Protein 6OHZ (pdb70)

Structure (mmCIF, N/CA/C/O backbone):
data_6OHZ
#
_entry.id   6OHZ
#
_cell.length_a   108.200
_cell.length_b   159.400
_cell.length_c   37.950
_cell.angle_alpha   90.000
_cell.angle_beta   90.000
_cell.angle_gamma   90.000
#
_symmetry.space_group_name_H-M   'C 2 2 2'
#
loop_
_entity.id
_entity.type
_entity.pdbx_description
1 polymer 'Uncharacterized protein'
2 non-polymer 1,2-ETHANEDIOL
3 water water
#
loop_
_atom_site.group_PDB
_atom_site.id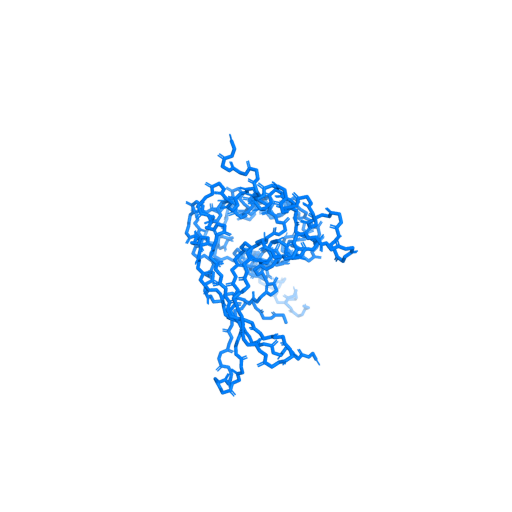
_atom_site.type_symbol
_atom_site.label_atom_id
_atom_site.label_alt_id
_atom_site.label_comp_id
_atom_site.label_asym_id
_atom_site.label_entity_id
_atom_site.label_seq_id
_atom_site.pdbx_PDB_ins_code
_atom_site.Cartn_x
_atom_site.Cartn_y
_atom_site.Cartn_z
_atom_site.occupancy
_atom_site.B_iso_or_equiv
_atom_site.auth_seq_id
_atom_site.auth_comp_id
_atom_site.auth_asym_id
_atom_site.auth_atom_id
_atom_site.pdbx_PDB_model_num
ATOM 1 N N . THR A 1 10 ? 42.960 -1.811 44.389 1.00 130.92 2 THR A N 1
ATOM 2 C CA . THR A 1 10 ? 44.228 -2.210 44.991 1.00 140.88 2 THR A CA 1
ATOM 3 C C . THR A 1 10 ? 44.297 -3.728 45.142 1.00 145.11 2 THR A C 1
ATOM 4 O O . THR A 1 10 ? 44.948 -4.410 44.348 1.00 148.88 2 THR A O 1
ATOM 6 N N . GLU A 1 11 ? 43.620 -4.253 46.168 1.00 143.48 3 GLU A N 1
ATOM 7 C CA . GLU A 1 11 ? 43.518 -5.699 46.332 1.00 141.47 3 GLU A CA 1
ATOM 8 C C . GLU A 1 11 ? 42.814 -6.355 45.153 1.00 139.10 3 GLU A C 1
ATOM 9 O O . GLU A 1 11 ? 42.894 -7.579 44.997 1.00 134.31 3 GLU A O 1
ATOM 11 N N . ILE A 1 12 ? 42.121 -5.564 44.329 1.00 136.68 4 ILE A N 1
ATOM 12 C CA . ILE A 1 12 ? 41.531 -6.087 43.102 1.00 129.96 4 ILE A CA 1
ATOM 13 C C . ILE A 1 12 ? 42.621 -6.548 42.143 1.00 134.55 4 ILE A C 1
ATOM 14 O O . ILE A 1 12 ? 42.490 -7.589 41.487 1.00 135.38 4 ILE A O 1
ATOM 16 N N . ASP A 1 13 ? 43.718 -5.788 42.058 1.00 134.99 5 ASP A N 1
ATOM 17 C CA . ASP A 1 13 ? 44.779 -6.113 41.109 1.00 135.22 5 ASP A CA 1
ATOM 18 C C . ASP A 1 13 ? 45.376 -7.488 41.388 1.00 139.57 5 ASP A C 1
ATOM 19 O O . ASP A 1 13 ? 45.716 -8.226 40.456 1.00 140.43 5 ASP A O 1
ATOM 21 N N . ASP A 1 14 ? 45.510 -7.852 42.665 1.00 144.73 6 ASP A N 1
ATOM 22 C CA . ASP A 1 14 ? 46.023 -9.175 43.001 1.00 151.18 6 ASP A CA 1
ATOM 23 C C . ASP A 1 14 ? 44.994 -10.253 42.689 1.00 149.83 6 ASP A C 1
ATOM 24 O O . ASP A 1 14 ? 45.320 -11.285 42.090 1.00 152.38 6 ASP A O 1
ATOM 26 N N . LEU A 1 15 ? 43.739 -10.029 43.090 1.00 145.28 7 LEU A N 1
ATOM 27 C CA . LEU A 1 15 ? 42.684 -10.987 42.783 1.00 138.53 7 LEU A CA 1
ATOM 28 C C . LEU A 1 15 ? 42.469 -11.116 41.281 1.00 140.37 7 LEU A C 1
ATOM 29 O O . LEU A 1 15 ? 42.150 -12.207 40.793 1.00 142.99 7 LEU A O 1
ATOM 31 N N . LEU A 1 16 ? 42.642 -10.022 40.535 1.00 138.21 8 LEU A N 1
ATOM 32 C CA . LEU A 1 16 ? 42.494 -10.082 39.085 1.00 134.73 8 LEU A CA 1
ATOM 33 C C . LEU A 1 16 ? 43.653 -10.841 38.450 1.00 144.26 8 LEU A C 1
ATOM 34 O O . LEU A 1 16 ? 43.446 -11.705 37.590 1.00 148.18 8 LEU A O 1
ATOM 36 N N . ARG A 1 17 ? 44.884 -10.535 38.868 1.00 146.81 9 ARG A N 1
ATOM 37 C CA . ARG A 1 17 ? 46.035 -11.281 38.377 1.00 150.94 9 ARG A CA 1
ATOM 38 C C . ARG A 1 17 ? 45.995 -12.742 38.808 1.00 151.07 9 ARG A C 1
ATOM 39 O O . ARG A 1 17 ? 46.675 -13.577 38.201 1.00 154.91 9 ARG A O 1
ATOM 41 N N . LYS A 1 18 ? 45.206 -13.070 39.836 1.00 147.85 10 LYS A N 1
ATOM 42 C CA . LYS A 1 18 ? 45.098 -14.458 40.274 1.00 147.41 10 LYS A CA 1
ATOM 43 C C . LYS A 1 18 ? 44.277 -15.287 39.293 1.00 143.64 10 LYS A C 1
ATOM 44 O O . LYS A 1 18 ? 44.636 -16.430 38.990 1.00 145.39 10 LYS A O 1
ATOM 46 N N . ASN A 1 19 ? 43.173 -14.737 38.789 1.00 133.38 11 ASN A N 1
ATOM 47 C CA A ASN A 1 19 ? 42.311 -15.444 37.840 0.57 125.73 11 ASN A CA 1
ATOM 48 C CA B ASN A 1 19 ? 42.299 -15.437 37.847 0.43 125.50 11 ASN A CA 1
ATOM 49 C C . ASN A 1 19 ? 42.167 -14.616 36.570 1.00 122.43 11 ASN A C 1
ATOM 50 O O . ASN A 1 19 ? 41.321 -13.707 36.505 1.00 115.05 11 ASN A O 1
ATOM 59 N N . PRO A 1 20 ? 42.967 -14.896 35.536 1.00 126.62 12 PRO A N 1
ATOM 60 C CA . PRO A 1 20 ? 42.875 -14.098 34.300 1.00 127.18 12 PRO A CA 1
ATOM 61 C C . PRO A 1 20 ? 41.568 -14.280 33.551 1.00 123.47 12 PRO A C 1
ATOM 62 O O . PRO A 1 20 ? 41.205 -13.403 32.756 1.00 115.53 12 PRO A O 1
ATOM 66 N N . GLU A 1 21 ? 40.852 -15.385 33.776 1.00 126.64 13 GLU A N 1
ATOM 67 C CA . GLU A 1 21 ? 39.554 -15.585 33.143 1.00 122.69 13 GLU A CA 1
ATOM 68 C C . GLU A 1 21 ? 38.589 -14.448 33.447 1.00 115.33 13 GLU A C 1
ATOM 69 O O . GLU A 1 21 ? 37.677 -14.192 32.655 1.00 118.54 13 GLU A O 1
ATOM 71 N N . LEU A 1 22 ? 38.773 -13.754 34.570 1.00 106.18 14 LEU A N 1
ATOM 72 C CA . LEU A 1 22 ? 37.905 -12.641 34.927 1.00 99.91 14 LEU A CA 1
ATOM 73 C C . LEU A 1 22 ? 38.309 -11.333 34.258 1.00 103.88 14 LEU A C 1
ATOM 74 O O . LEU A 1 22 ? 37.544 -10.365 34.329 1.00 102.86 14 LEU A O 1
ATOM 79 N N . GLN A 1 23 ? 39.481 -11.284 33.614 1.00 101.25 15 GLN A N 1
ATOM 80 C CA . GLN A 1 23 ? 39.997 -10.027 33.084 1.00 100.92 15 GLN A CA 1
ATOM 81 C C . GLN A 1 23 ? 39.045 -9.431 32.056 1.00 100.80 15 GLN A C 1
ATOM 82 O O . GLN A 1 23 ? 38.755 -8.231 32.088 1.00 103.06 15 GLN A O 1
ATOM 84 N N . LYS A 1 24 ? 38.533 -10.261 31.145 1.00 99.84 16 LYS A N 1
ATOM 85 C CA . LYS A 1 24 ? 37.616 -9.774 30.116 1.00 104.26 16 LYS A CA 1
ATOM 86 C C . LYS A 1 24 ? 36.380 -9.133 30.738 1.00 109.90 16 LYS A C 1
ATOM 87 O O . LYS A 1 24 ? 36.072 -7.961 30.478 1.00 111.67 16 LYS A O 1
ATOM 89 N N . GLU A 1 25 ? 35.663 -9.889 31.577 1.00 102.95 17 GLU A N 1
ATOM 90 C CA . GLU A 1 25 ? 34.475 -9.351 32.231 1.00 93.09 17 GLU A CA 1
ATOM 91 C C . GLU A 1 25 ? 34.796 -8.075 33.000 1.00 98.60 17 GLU A C 1
ATOM 92 O O . GLU A 1 25 ? 34.049 -7.090 32.921 1.00 102.92 17 GLU A O 1
ATOM 94 N N . TRP A 1 26 ? 35.917 -8.057 33.728 1.00 94.84 18 TRP A N 1
ATOM 95 C CA . TRP A 1 26 ? 36.229 -6.884 34.542 1.00 94.40 18 TRP A CA 1
ATOM 96 C C . TRP A 1 26 ? 36.461 -5.651 33.678 1.00 98.75 18 TRP A C 1
ATOM 97 O O . TRP A 1 26 ? 36.067 -4.541 34.055 1.00 95.96 18 TRP A O 1
ATOM 108 N N . LYS A 1 27 ? 37.103 -5.820 32.520 1.00 103.71 19 LYS A N 1
ATOM 109 C CA . LYS A 1 27 ? 37.306 -4.688 31.620 1.00 105.82 19 LYS A CA 1
ATOM 110 C C . LYS A 1 27 ? 35.973 -4.097 31.181 1.00 104.12 19 LYS A C 1
ATOM 111 O O . LYS A 1 27 ? 35.793 -2.875 31.184 1.00 97.88 19 LYS A O 1
ATOM 113 N N . ARG A 1 28 ? 35.017 -4.955 30.808 1.00 100.22 20 ARG A N 1
ATOM 114 C CA . ARG A 1 28 ? 33.685 -4.464 30.469 1.00 93.92 20 ARG A CA 1
ATOM 115 C C . ARG A 1 28 ? 33.032 -3.778 31.663 1.00 95.16 20 ARG A C 1
ATOM 116 O O . ARG A 1 28 ? 32.347 -2.757 31.509 1.00 85.70 20 ARG A O 1
ATOM 118 N N . THR A 1 29 ? 33.244 -4.317 32.867 1.00 94.40 21 THR A N 1
ATOM 119 C CA . THR A 1 29 ? 32.596 -3.770 34.054 1.00 87.86 21 THR A CA 1
ATOM 120 C C . THR A 1 29 ? 33.135 -2.387 34.396 1.00 91.44 21 THR A C 1
ATOM 121 O O . THR A 1 29 ? 32.360 -1.477 34.715 1.00 93.18 21 THR A O 1
ATOM 125 N N . VAL A 1 30 ? 34.455 -2.209 34.330 1.00 93.85 22 VAL A N 1
ATOM 126 C CA . VAL A 1 30 ? 35.041 -0.896 34.583 1.00 95.94 22 VAL A CA 1
ATOM 127 C C . VAL A 1 30 ? 34.466 0.136 33.624 1.00 97.92 22 VAL A C 1
ATOM 128 O O . VAL A 1 30 ? 34.062 1.233 34.028 1.00 96.99 22 VAL A O 1
ATOM 132 N N . TRP A 1 31 ? 34.412 -0.206 32.337 1.00 99.42 23 TRP A N 1
ATOM 133 C CA . TRP A 1 31 ? 33.909 0.740 31.350 1.00 101.40 23 TRP A CA 1
ATOM 134 C C . TRP A 1 31 ? 32.459 1.110 31.626 1.00 95.64 23 TRP A C 1
ATOM 135 O O . TRP A 1 31 ? 32.074 2.279 31.496 1.00 91.82 23 TRP A O 1
ATOM 146 N N . THR A 1 32 ? 31.643 0.137 32.031 1.00 86.08 24 THR A N 1
ATOM 147 C CA . THR A 1 32 ? 30.263 0.455 32.371 1.00 92.14 24 THR A CA 1
ATOM 148 C C . THR A 1 32 ? 30.199 1.383 33.577 1.00 94.12 24 THR A C 1
ATOM 149 O O . THR A 1 32 ? 29.354 2.282 33.631 1.00 97.99 24 THR A O 1
ATOM 153 N N . ALA A 1 33 ? 31.103 1.197 34.543 1.00 92.49 25 ALA A N 1
ATOM 154 C CA . ALA A 1 33 ? 31.111 2.057 35.722 1.00 94.60 25 ALA A CA 1
ATOM 155 C C . ALA A 1 33 ? 31.676 3.434 35.401 1.00 98.21 25 ALA A C 1
ATOM 156 O O . ALA A 1 33 ? 31.232 4.442 35.966 1.00 99.92 25 ALA A O 1
ATOM 158 N N . ALA A 1 34 ? 32.672 3.497 34.516 1.00 93.68 26 ALA A N 1
ATOM 159 C CA . ALA A 1 34 ? 33.193 4.787 34.086 1.00 88.24 26 ALA A CA 1
ATOM 160 C C . ALA A 1 34 ? 32.174 5.541 33.243 1.00 87.80 26 ALA A C 1
ATOM 161 O O . ALA A 1 34 ? 32.158 6.777 33.241 1.00 91.48 26 ALA A O 1
ATOM 163 N N . ILE A 1 35 ? 31.327 4.812 32.518 1.00 85.28 27 ILE A N 1
ATOM 164 C CA . ILE A 1 35 ? 30.227 5.435 31.794 1.00 88.33 27 ILE A CA 1
ATOM 165 C C . ILE A 1 35 ? 29.157 5.907 32.768 1.00 84.61 27 ILE A C 1
ATOM 166 O O . ILE A 1 35 ? 28.774 7.084 32.776 1.00 75.91 27 ILE A O 1
ATOM 171 N N . SER A 1 36 ? 28.665 4.991 33.607 1.00 79.94 28 SER A N 1
ATOM 172 C CA . SER A 1 36 ? 27.589 5.300 34.545 1.00 82.29 28 SER A CA 1
ATOM 173 C C . SER A 1 36 ? 27.933 6.477 35.455 1.00 85.25 28 SER A C 1
ATOM 174 O O . SER A 1 36 ? 27.052 7.279 35.794 1.00 81.69 28 SER A O 1
ATOM 177 N N . SER A 1 37 ? 29.197 6.598 35.870 1.00 87.10 29 SER A N 1
ATOM 178 C CA . SER A 1 37 ? 29.593 7.700 36.741 1.00 77.77 29 SER A CA 1
ATOM 179 C C . SER A 1 37 ? 29.703 9.027 36.003 1.00 81.32 29 SER A C 1
ATOM 180 O O . SER A 1 37 ? 29.721 10.077 36.654 1.00 80.57 29 SER A O 1
ATOM 183 N N . GLY A 1 38 ? 29.768 9.010 34.672 1.00 78.85 30 GLY A N 1
ATOM 184 C CA . GLY A 1 38 ? 29.922 10.215 33.896 1.00 73.05 30 GLY A CA 1
ATOM 185 C C . GLY A 1 38 ? 31.354 10.596 33.614 1.00 72.30 30 GLY A C 1
ATOM 186 O O . GLY A 1 38 ? 31.592 11.416 32.723 1.00 72.10 30 GLY A O 1
ATOM 187 N N . VAL A 1 39 ? 32.314 9.969 34.297 1.00 75.75 31 VAL A N 1
ATOM 188 C CA . VAL A 1 39 ? 33.690 10.453 34.316 1.00 77.11 31 VAL A CA 1
ATOM 189 C C . VAL A 1 39 ? 34.345 10.397 32.938 1.00 75.96 31 VAL A C 1
ATOM 190 O O . VAL A 1 39 ? 35.205 11.232 32.627 1.00 79.40 31 VAL A O 1
ATOM 194 N N . ILE A 1 40 ? 33.959 9.447 32.081 1.00 82.63 32 ILE A N 1
ATOM 195 C CA . ILE A 1 40 ? 34.601 9.367 30.767 1.00 85.86 32 ILE A CA 1
ATOM 196 C C . ILE A 1 40 ? 34.408 10.644 29.955 1.00 85.10 32 ILE A C 1
ATOM 197 O O . ILE A 1 40 ? 35.110 10.853 28.960 1.00 96.03 32 ILE A O 1
ATOM 202 N N . ALA A 1 41 ? 33.475 11.512 30.352 1.00 80.29 33 ALA A N 1
ATOM 203 C CA . ALA A 1 41 ? 33.288 12.775 29.648 1.00 78.37 33 ALA A CA 1
ATOM 204 C C . ALA A 1 41 ? 34.461 13.732 29.829 1.00 85.46 33 ALA A C 1
ATOM 205 O O . ALA A 1 41 ? 34.505 14.767 29.151 1.00 91.41 33 ALA A O 1
ATOM 207 N N . TYR A 1 42 ? 35.402 13.419 30.723 1.00 90.85 34 TYR A N 1
ATOM 208 C CA . TYR A 1 42 ? 36.575 14.258 30.927 1.00 90.16 34 TYR A CA 1
ATOM 209 C C . TYR A 1 42 ? 37.595 14.117 29.809 1.00 95.05 34 TYR A C 1
ATOM 210 O O . TYR A 1 42 ? 38.471 14.977 29.682 1.00 101.20 34 TYR A O 1
ATOM 219 N N . ARG A 1 43 ? 37.504 13.057 29.009 1.00 91.74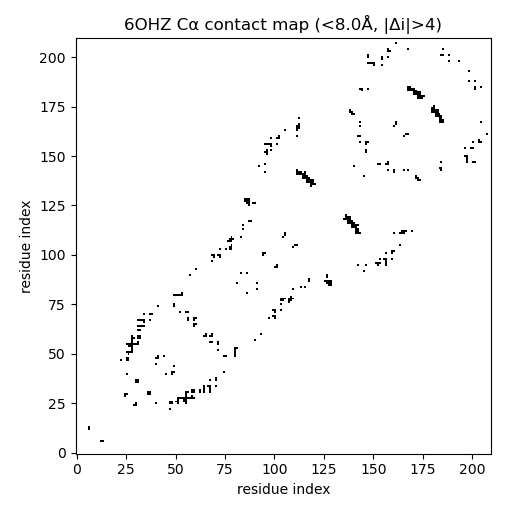 35 ARG A N 1
ATOM 220 C CA . ARG A 1 43 ? 38.364 12.855 27.843 1.00 99.50 35 ARG A CA 1
ATOM 221 C C . ARG A 1 43 ? 37.475 12.505 26.654 1.00 101.67 35 ARG A C 1
ATOM 222 O O . ARG A 1 43 ? 37.034 11.349 26.526 1.00 92.36 35 ARG A O 1
ATOM 230 N N . PRO A 1 44 ? 37.205 13.461 25.768 1.00 104.66 36 PRO A N 1
ATOM 231 C CA . PRO A 1 44 ? 36.209 13.260 24.692 1.00 104.43 36 PRO A CA 1
ATOM 232 C C . PRO A 1 44 ? 36.478 12.042 23.819 1.00 103.91 36 PRO A C 1
ATOM 233 O O . PRO A 1 44 ? 35.516 11.420 23.343 1.00 101.00 36 PRO A O 1
ATOM 237 N N . PRO A 1 45 ? 37.743 11.680 23.535 1.00 108.46 37 PRO A N 1
ATOM 238 C CA . PRO A 1 45 ? 37.959 10.450 22.748 1.00 113.70 37 PRO A CA 1
ATOM 239 C C . PRO A 1 45 ? 37.335 9.209 23.361 1.00 113.03 37 PRO A C 1
ATOM 240 O O . PRO A 1 45 ? 36.784 8.374 22.633 1.00 108.89 37 PRO A O 1
ATOM 244 N N . LEU A 1 46 ? 37.401 9.067 24.687 1.00 111.49 38 LEU A N 1
ATOM 245 C CA . LEU A 1 46 ? 36.819 7.898 25.334 1.00 108.74 38 LEU A CA 1
ATOM 246 C C . LEU A 1 46 ? 35.300 7.992 25.398 1.00 104.05 38 LEU A C 1
ATOM 247 O O . LEU A 1 46 ? 34.617 6.963 25.376 1.00 103.12 38 LEU A O 1
ATOM 252 N N . LEU A 1 47 ? 34.753 9.208 25.488 1.00 105.94 39 LEU A N 1
ATOM 253 C CA . LEU A 1 47 ? 33.308 9.373 25.363 1.00 98.00 39 LEU A CA 1
ATOM 254 C C . LEU A 1 47 ? 32.825 8.915 23.993 1.00 103.17 39 LEU A C 1
ATOM 255 O O . LEU A 1 47 ? 31.772 8.275 23.877 1.00 102.09 39 LEU A O 1
ATOM 260 N N . GLU A 1 48 ? 33.579 9.253 22.942 1.00 103.25 40 GLU A N 1
ATOM 261 C CA . GLU A 1 48 ? 33.212 8.868 21.583 1.00 109.56 40 GLU A CA 1
ATOM 262 C C . GLU A 1 48 ? 33.088 7.355 21.457 1.00 114.18 40 GLU A C 1
ATOM 263 O O . GLU A 1 48 ? 32.127 6.842 20.870 1.00 113.43 40 GLU A O 1
ATOM 269 N N . ARG A 1 49 ? 34.057 6.621 22.009 1.00 111.06 41 ARG A N 1
ATOM 270 C CA . ARG A 1 49 ? 33.983 5.167 21.963 1.00 118.60 41 ARG A CA 1
ATOM 271 C C . ARG A 1 49 ? 32.748 4.656 22.694 1.00 117.58 41 ARG A C 1
ATOM 272 O O . ARG A 1 49 ? 32.092 3.717 22.229 1.00 116.48 41 ARG A O 1
ATOM 274 N N . ALA A 1 50 ? 32.395 5.280 23.824 1.00 106.96 42 ALA A N 1
ATOM 275 C CA . ALA A 1 50 ? 31.330 4.728 24.657 1.00 112.07 42 ALA A CA 1
ATOM 276 C C . ALA A 1 50 ? 29.995 4.719 23.925 1.00 110.16 42 ALA A C 1
ATOM 277 O O . ALA A 1 50 ? 29.224 3.760 24.043 1.00 108.65 42 ALA A O 1
ATOM 279 N N . PHE A 1 51 ? 29.709 5.766 23.150 1.00 104.96 43 PHE A N 1
ATOM 280 C CA . PHE A 1 51 ? 28.426 5.830 22.458 1.00 105.97 43 PHE A CA 1
ATOM 281 C C . PHE A 1 51 ? 28.359 4.824 21.315 1.00 113.74 43 PHE A C 1
ATOM 282 O O . PHE A 1 51 ? 27.308 4.217 21.075 1.00 115.01 43 PHE A O 1
ATOM 290 N N . ARG A 1 52 ? 29.471 4.632 20.603 1.00 117.13 44 ARG A N 1
ATOM 291 C CA . ARG A 1 52 ? 29.457 3.757 19.435 1.00 123.77 44 ARG A CA 1
ATOM 292 C C . ARG A 1 52 ? 29.216 2.305 19.830 1.00 129.80 44 ARG A C 1
ATOM 293 O O . ARG A 1 52 ? 28.497 1.581 19.132 1.00 133.45 44 ARG A O 1
ATOM 295 N N . GLU A 1 53 ? 29.787 1.865 20.953 1.00 126.04 45 GLU A N 1
ATOM 296 C CA . GLU A 1 53 ? 29.749 0.457 21.330 1.00 128.43 45 GLU A CA 1
ATOM 297 C C . GLU A 1 53 ? 29.083 0.198 22.677 1.00 127.33 45 GLU A C 1
ATOM 298 O O . GLU A 1 53 ? 29.141 -0.931 23.176 1.00 127.33 45 GLU A O 1
ATOM 304 N N . PHE A 1 54 ? 28.452 1.200 23.282 1.00 118.78 46 PHE A N 1
ATOM 305 C CA . PHE A 1 54 ? 27.578 0.983 24.437 1.00 115.69 46 PHE A CA 1
ATOM 306 C C . PHE A 1 54 ? 26.322 1.826 24.277 1.00 115.44 46 PHE A C 1
ATOM 307 O O . PHE A 1 54 ? 26.020 2.681 25.113 1.00 109.80 46 PHE A O 1
ATOM 315 N N . PRO A 1 55 ? 25.559 1.608 23.203 1.00 118.76 47 PRO A N 1
ATOM 316 C CA . PRO A 1 55 ? 24.359 2.433 22.997 1.00 122.72 47 PRO A CA 1
ATOM 317 C C . PRO A 1 55 ? 23.362 2.316 24.132 1.00 124.40 47 PRO A C 1
ATOM 318 O O . PRO A 1 55 ? 22.643 3.279 24.419 1.00 125.47 47 PRO A O 1
ATOM 322 N N . MET A 1 56 ? 23.307 1.161 24.795 1.00 125.66 48 MET A N 1
ATOM 323 C CA . MET A 1 56 ? 22.420 1.004 25.941 1.00 120.07 48 MET A CA 1
ATOM 324 C C . MET A 1 56 ? 22.958 1.759 27.147 1.00 106.18 48 MET A C 1
ATOM 325 O O . MET A 1 56 ? 22.253 2.584 27.737 1.00 99.42 48 MET A O 1
ATOM 327 N N . GLU A 1 57 ? 24.214 1.495 27.520 1.00 104.38 49 GLU A N 1
ATOM 328 C CA . GLU A 1 57 ? 24.767 2.081 28.736 1.00 101.24 49 GLU A CA 1
ATOM 329 C C . GLU A 1 57 ? 25.018 3.576 28.565 1.00 101.18 49 GLU A C 1
ATOM 330 O O . GLU A 1 57 ? 24.536 4.387 29.365 1.00 89.18 49 GLU A O 1
ATOM 332 N N . THR A 1 58 ? 25.767 3.956 27.523 1.00 100.43 50 THR A N 1
ATOM 333 C CA . THR A 1 58 ? 26.083 5.365 27.303 1.00 99.13 50 THR A CA 1
ATOM 334 C C . THR A 1 58 ? 24.821 6.220 27.282 1.00 96.04 50 THR A C 1
ATOM 335 O O . THR A 1 58 ? 24.772 7.282 27.913 1.00 93.36 50 THR A O 1
ATOM 337 N N . ALA A 1 59 ? 23.773 5.752 26.600 1.00 91.13 51 ALA A N 1
ATOM 338 C CA . ALA A 1 59 ? 22.532 6.519 26.533 1.00 91.45 51 ALA A CA 1
ATOM 339 C C . ALA A 1 59 ? 21.879 6.641 27.903 1.00 92.49 51 ALA A C 1
ATOM 340 O O . ALA A 1 59 ? 21.453 7.731 28.302 1.00 89.70 51 ALA A O 1
ATOM 342 N N . LYS A 1 60 ? 21.781 5.526 28.634 1.00 88.61 52 LYS A N 1
ATOM 343 C CA . LYS A 1 60 ? 21.138 5.545 29.945 1.00 86.13 52 LYS A CA 1
ATOM 344 C C . LYS A 1 60 ? 21.804 6.535 30.894 1.00 85.16 52 LYS A C 1
ATOM 345 O O . LYS A 1 60 ? 21.138 7.103 31.768 1.00 84.79 52 LYS A O 1
ATOM 347 N N . SER A 1 61 ? 23.103 6.775 30.727 1.00 83.87 53 SER A N 1
ATOM 348 C CA . SER A 1 61 ? 23.871 7.585 31.660 1.00 81.84 53 SER A CA 1
ATOM 349 C C . SER A 1 61 ? 24.075 9.019 31.175 1.00 80.11 53 SER A C 1
ATOM 350 O O . SER A 1 61 ? 25.001 9.698 31.634 1.00 78.98 53 SER A O 1
ATOM 353 N N . ALA A 1 62 ? 23.213 9.498 30.273 1.00 79.29 54 ALA A N 1
ATOM 354 C CA . ALA A 1 62 ? 23.415 10.804 29.650 1.00 78.02 54 ALA A CA 1
ATOM 355 C C . ALA A 1 62 ? 23.411 11.943 30.663 1.00 73.76 54 ALA A C 1
ATOM 356 O O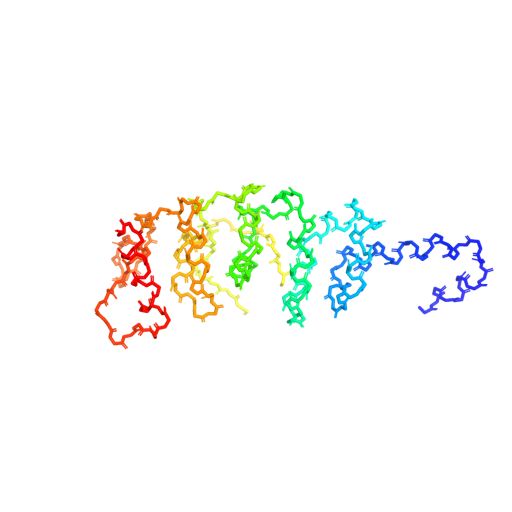 . ALA A 1 62 ? 24.101 12.952 30.463 1.00 67.01 54 ALA A O 1
ATOM 358 N N . LEU A 1 63 ? 22.634 11.822 31.739 1.00 75.60 55 LEU A N 1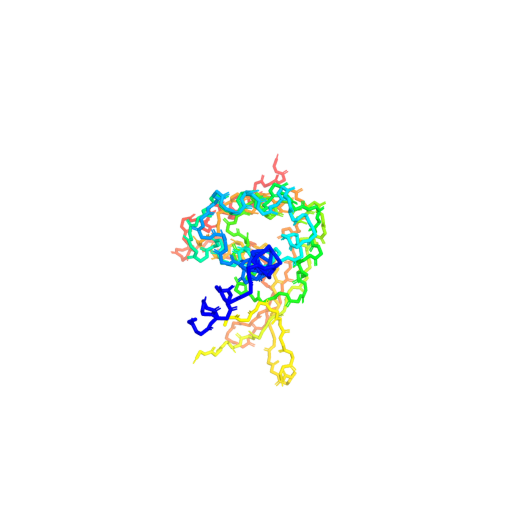
ATOM 359 C CA . LEU A 1 63 ? 22.562 12.909 32.713 1.00 69.54 55 LEU A CA 1
ATOM 360 C C . LEU A 1 63 ? 23.891 13.085 33.437 1.00 67.46 55 LEU A C 1
ATOM 361 O O . LEU A 1 63 ? 24.400 14.206 33.564 1.00 67.57 55 LEU A O 1
ATOM 366 N N . ASN A 1 64 ? 24.473 11.987 33.924 1.00 56.18 56 ASN A N 1
ATOM 367 C CA . ASN A 1 64 ? 25.771 12.098 34.579 1.00 61.80 56 ASN A CA 1
ATOM 368 C C . ASN A 1 64 ? 26.861 12.510 33.601 1.00 67.30 56 ASN A C 1
ATOM 369 O O . ASN A 1 64 ? 27.787 13.234 33.984 1.00 69.08 56 ASN A O 1
ATOM 374 N N . LEU A 1 65 ? 26.771 12.068 32.344 1.00 70.04 57 LEU A N 1
ATOM 375 C CA . LEU A 1 65 ? 27.791 12.428 31.366 1.00 61.73 57 LEU A CA 1
ATOM 376 C C . LEU A 1 65 ? 27.760 13.918 31.070 1.00 58.56 57 LEU A C 1
ATOM 377 O O . LEU A 1 65 ? 28.814 14.557 30.996 1.00 67.09 57 LEU A O 1
ATOM 382 N N . PHE A 1 66 ? 26.568 14.495 30.899 1.00 56.27 58 PHE A N 1
ATOM 383 C CA . PHE A 1 66 ? 26.499 15.937 30.696 1.00 54.49 58 PHE A CA 1
ATOM 384 C C . PHE A 1 66 ? 27.085 16.683 31.885 1.00 51.37 58 PHE A C 1
ATOM 385 O O . PHE A 1 66 ? 27.815 17.672 31.717 1.00 56.08 58 PHE A O 1
ATOM 393 N N . VAL A 1 67 ? 26.742 16.249 33.098 1.00 56.91 59 VAL A N 1
ATOM 394 C CA . VAL A 1 67 ? 27.214 16.941 34.297 1.00 58.25 59 VAL A CA 1
ATOM 395 C C . VAL A 1 67 ? 28.732 16.943 34.333 1.00 60.36 59 VAL A C 1
ATOM 396 O O . VAL A 1 67 ? 29.367 17.971 34.585 1.00 59.91 59 VAL A O 1
ATOM 400 N N . ALA A 1 68 ? 29.339 15.787 34.074 1.00 54.34 60 ALA A N 1
ATOM 401 C CA . ALA A 1 68 ? 30.795 15.730 34.009 1.00 56.97 60 ALA A CA 1
ATOM 402 C C . ALA A 1 68 ? 31.329 16.535 32.830 1.00 60.42 60 ALA A C 1
ATOM 403 O O . ALA A 1 68 ? 32.388 17.166 32.932 1.00 65.93 60 ALA A O 1
ATOM 405 N N . ALA A 1 69 ? 30.615 16.527 31.702 1.00 63.15 61 ALA A N 1
ATOM 406 C CA . ALA A 1 69 ? 31.064 17.275 30.528 1.00 63.90 61 ALA A CA 1
ATOM 407 C C . ALA A 1 69 ? 31.125 18.775 30.814 1.00 72.55 61 ALA A C 1
ATOM 408 O O . ALA A 1 69 ? 32.090 19.458 30.446 1.00 67.54 61 ALA A O 1
ATOM 410 N N . HIS A 1 70 ? 30.087 19.310 31.450 1.00 67.70 62 HIS A N 1
ATOM 411 C CA . HIS A 1 70 ? 30.098 20.726 31.797 1.00 65.66 62 HIS A CA 1
ATOM 412 C C . HIS A 1 70 ? 31.167 21.031 32.840 1.00 68.70 62 HIS A C 1
ATOM 413 O O . HIS A 1 70 ? 31.933 21.991 32.689 1.00 73.90 62 HIS A O 1
ATOM 420 N N . LYS A 1 71 ? 31.240 20.217 33.896 1.00 66.95 63 LYS A N 1
ATOM 421 C CA . LYS A 1 71 ? 32.190 20.473 34.975 1.00 70.22 63 LYS A CA 1
ATOM 422 C C . LYS A 1 71 ? 33.621 20.474 34.461 1.00 80.43 63 LYS A C 1
ATOM 423 O O . LYS A 1 71 ? 34.451 21.272 34.910 1.00 88.88 63 LYS A O 1
ATOM 429 N N . SER A 1 72 ? 33.926 19.593 33.510 1.00 74.68 64 SER A N 1
ATOM 430 C CA . SER A 1 72 ? 35.250 19.528 32.908 1.00 78.36 64 SER A CA 1
ATOM 431 C C . SER A 1 72 ? 35.497 20.631 31.891 1.00 84.09 64 SER A C 1
ATOM 432 O O . SER A 1 72 ? 36.606 20.707 31.354 1.00 99.93 64 SER A O 1
ATOM 435 N N . LYS A 1 73 ? 34.493 21.459 31.595 1.00 77.95 65 LYS A N 1
ATOM 436 C CA . LYS A 1 73 ? 34.602 22.516 30.594 1.00 80.59 65 LYS A CA 1
ATOM 437 C C . LYS A 1 73 ? 35.010 21.967 29.230 1.00 91.25 65 LYS A C 1
ATOM 438 O O . LYS A 1 73 ? 35.597 22.684 28.415 1.00 89.35 65 LYS A O 1
ATOM 440 N N . ASN A 1 74 ? 34.717 20.688 28.976 1.00 92.15 66 ASN A N 1
ATOM 441 C CA . ASN A 1 74 ? 34.993 20.053 27.685 1.00 92.43 66 ASN A CA 1
ATOM 442 C C . ASN A 1 74 ? 33.753 20.197 26.809 1.00 84.45 66 ASN A C 1
ATOM 443 O O . ASN A 1 74 ? 32.881 19.328 26.761 1.00 80.11 66 ASN A O 1
ATOM 448 N N . ARG A 1 75 ? 33.670 21.333 26.111 1.00 81.59 67 ARG A N 1
ATOM 449 C CA . ARG A 1 75 ? 32.492 21.586 25.285 1.00 83.28 67 ARG A CA 1
ATOM 450 C C . ARG A 1 75 ? 32.332 20.516 24.210 1.00 80.85 67 ARG A C 1
ATOM 451 O O . ARG A 1 75 ? 31.208 20.150 23.846 1.00 83.90 67 ARG A O 1
ATOM 459 N N . GLN A 1 76 ? 33.447 19.996 23.700 1.00 82.89 68 GLN A N 1
ATOM 460 C CA . GLN A 1 76 ? 33.391 18.909 22.730 1.00 78.38 68 GLN A CA 1
ATOM 461 C C . GLN A 1 76 ? 32.613 17.712 23.273 1.00 79.86 68 GLN A C 1
ATOM 462 O O . GLN A 1 76 ? 31.903 17.032 22.523 1.00 80.04 68 GLN A O 1
ATOM 468 N N . SER A 1 77 ? 32.705 17.461 24.580 1.00 71.88 69 SER A N 1
ATOM 469 C CA . SER A 1 77 ? 31.960 16.350 25.169 1.00 78.39 69 SER A CA 1
ATOM 470 C C . SER A 1 77 ? 30.453 16.600 25.145 1.00 76.75 69 SER A C 1
ATOM 471 O O . SER A 1 77 ? 29.675 15.667 24.923 1.00 74.06 69 SER A O 1
ATOM 474 N N . VAL A 1 78 ? 30.016 17.842 25.366 1.00 62.36 70 VAL A N 1
ATOM 475 C CA . VAL A 1 78 ? 28.593 18.152 25.233 1.00 68.59 70 VAL A CA 1
ATOM 476 C C . VAL A 1 78 ? 28.136 17.975 23.787 1.00 70.36 70 VAL A C 1
ATOM 477 O O . VAL A 1 78 ? 27.012 17.520 23.526 1.00 64.15 70 VAL A O 1
ATOM 481 N N . ASP A 1 79 ? 28.987 18.344 22.824 1.00 69.83 71 ASP A N 1
ATOM 482 C CA . ASP A 1 79 ? 28.637 18.137 21.423 1.00 74.96 71 ASP A CA 1
ATOM 483 C C . ASP A 1 79 ? 28.434 16.652 21.128 1.00 85.60 71 ASP A C 1
ATOM 484 O O . ASP A 1 79 ? 27.466 16.264 20.463 1.00 91.58 71 ASP A O 1
ATOM 489 N N . ILE A 1 80 ? 29.333 15.799 21.628 1.00 77.15 72 ILE A N 1
ATOM 490 C CA . ILE A 1 80 ? 29.199 14.364 21.388 1.00 82.66 72 ILE A CA 1
ATOM 491 C C . ILE A 1 80 ? 27.895 13.837 21.977 1.00 84.75 72 ILE A C 1
ATOM 492 O O . ILE A 1 80 ? 27.189 13.041 21.343 1.00 80.17 72 ILE A O 1
ATOM 497 N N . ILE A 1 81 ? 27.558 14.263 23.200 1.00 76.96 73 ILE A N 1
ATOM 498 C CA . ILE A 1 81 ? 26.297 13.845 23.809 1.00 80.81 73 ILE A CA 1
ATOM 499 C C . ILE A 1 81 ? 25.125 14.309 22.957 1.00 76.37 73 ILE A C 1
ATOM 500 O O . ILE A 1 81 ? 24.199 13.538 22.671 1.00 84.99 73 ILE A O 1
ATOM 505 N N . THR A 1 82 ? 25.143 15.585 22.551 1.00 67.85 74 THR A N 1
ATOM 506 C CA . THR A 1 82 ? 24.061 16.116 21.726 1.00 71.42 74 THR A CA 1
ATOM 507 C C . THR A 1 82 ? 23.858 15.266 20.477 1.00 84.26 74 THR A C 1
ATOM 508 O O . THR A 1 82 ? 22.723 14.927 20.126 1.00 82.89 74 THR A O 1
ATOM 512 N N . GLN A 1 83 ? 24.953 14.889 19.812 1.00 95.78 75 GLN A N 1
ATOM 513 C CA . GLN A 1 83 ? 24.861 14.156 18.551 1.00 105.74 75 GLN A CA 1
ATOM 514 C C . GLN A 1 83 ? 24.167 12.813 18.731 1.00 109.10 75 GLN A C 1
ATOM 515 O O . GLN A 1 83 ? 23.374 12.398 17.878 1.00 113.75 75 GLN A O 1
ATOM 521 N N . ASN A 1 84 ? 24.454 12.118 19.830 1.00 95.97 76 ASN A N 1
ATOM 522 C CA . ASN A 1 84 ? 24.024 10.738 20.000 1.00 94.50 76 ASN A CA 1
ATOM 523 C C . ASN A 1 84 ? 22.739 10.601 20.799 1.00 89.03 76 ASN A C 1
ATOM 524 O O . ASN A 1 84 ? 22.278 9.480 21.016 1.00 90.67 76 ASN A O 1
ATOM 529 N N . LEU A 1 85 ? 22.156 11.704 21.246 1.00 84.97 77 LEU A N 1
ATOM 530 C CA . LEU A 1 85 ? 20.944 11.649 22.048 1.00 85.11 77 LEU A CA 1
ATOM 531 C C . LEU A 1 85 ? 19.771 11.290 21.144 1.00 92.86 77 LEU A C 1
ATOM 532 O O . LEU A 1 85 ? 19.500 11.999 20.172 1.00 97.33 77 LEU A O 1
ATOM 537 N N . LYS A 1 86 ? 19.085 10.189 21.442 1.00 88.28 78 LYS A N 1
ATOM 538 C CA . LYS A 1 86 ? 17.918 9.846 20.643 1.00 86.31 78 LYS A CA 1
ATOM 539 C C . LYS A 1 86 ? 16.645 10.501 21.156 1.00 83.89 78 LYS A C 1
ATOM 540 O O . LYS A 1 86 ? 15.739 10.769 20.361 1.00 84.60 78 LYS A O 1
ATOM 542 N N . ASP A 1 87 ? 16.546 10.767 22.457 1.00 77.34 79 ASP A N 1
ATOM 543 C CA . ASP A 1 87 ? 15.375 11.454 22.985 1.00 75.79 79 ASP A CA 1
ATOM 544 C C . ASP A 1 87 ? 15.738 12.098 24.313 1.00 77.08 79 ASP A C 1
ATOM 545 O O . ASP A 1 87 ? 16.829 11.897 24.849 1.00 83.56 79 ASP A O 1
ATOM 550 N N . ALA A 1 88 ? 14.791 12.868 24.840 1.00 73.51 80 ALA A N 1
ATOM 551 C CA . ALA A 1 88 ? 14.978 13.666 26.041 1.00 69.98 80 ALA A CA 1
ATOM 552 C C . ALA A 1 88 ? 14.522 12.954 27.317 1.00 68.37 80 ALA A C 1
ATOM 553 O O . ALA A 1 88 ? 14.424 13.601 28.367 1.00 62.60 80 ALA A O 1
ATOM 555 N N . LYS A 1 89 ? 14.239 11.648 27.248 1.00 71.54 81 LYS A N 1
ATOM 556 C CA . LYS A 1 89 ? 13.716 10.933 28.412 1.00 76.97 81 LYS A CA 1
ATOM 557 C C . LYS A 1 89 ? 14.724 10.879 29.559 1.00 74.96 81 LYS A C 1
ATOM 558 O O . LYS A 1 89 ? 14.327 10.832 30.728 1.00 80.97 81 LYS A O 1
ATOM 560 N N . THR A 1 90 ? 16.022 10.869 29.256 1.00 71.99 82 THR A N 1
ATOM 561 C CA . THR A 1 90 ? 17.020 10.895 30.319 1.00 74.13 82 THR A CA 1
ATOM 562 C C . THR A 1 90 ? 17.153 12.267 30.972 1.00 74.24 82 THR A C 1
ATOM 563 O O . THR A 1 90 ? 17.865 12.386 31.976 1.00 74.34 82 THR A O 1
ATOM 567 N N . PHE A 1 91 ? 16.490 13.295 30.434 1.00 64.11 83 PHE A N 1
ATOM 568 C CA . PHE A 1 91 ? 16.516 14.656 30.972 1.00 57.26 83 PHE A CA 1
ATOM 569 C C . PHE A 1 91 ? 15.094 15.077 31.322 1.00 66.98 83 PHE A C 1
ATOM 570 O O . PHE A 1 91 ? 14.505 15.926 30.635 1.00 66.09 83 PHE A O 1
ATOM 578 N N . PRO A 1 92 ? 14.506 14.504 32.382 1.00 73.23 84 PRO A N 1
ATOM 579 C CA . PRO A 1 92 ? 13.119 14.852 32.715 1.00 69.47 84 PRO A CA 1
ATOM 580 C C . PRO A 1 92 ? 13.029 16.268 33.255 1.00 68.97 84 PRO A C 1
ATOM 581 O O . PRO A 1 92 ? 13.344 16.535 34.422 1.00 69.30 84 PRO A O 1
ATOM 585 N N . LEU A 1 93 ? 12.614 17.182 32.369 1.00 60.34 85 LEU A N 1
ATOM 586 C CA . LEU A 1 93 ? 12.627 18.607 32.668 1.00 63.24 85 LEU A CA 1
ATOM 587 C C . LEU A 1 93 ? 11.917 18.915 33.980 1.00 63.29 85 LEU A C 1
ATOM 588 O O . LEU A 1 93 ? 12.347 19.790 34.732 1.00 58.69 85 LEU A O 1
ATOM 593 N N . GLY A 1 94 ? 10.831 18.203 34.276 1.00 67.83 86 GLY A N 1
ATOM 594 C CA . GLY A 1 94 ? 10.067 18.510 35.467 1.00 73.17 86 GLY A CA 1
ATOM 595 C C . GLY A 1 94 ? 10.657 18.005 36.764 1.00 72.49 86 GLY A C 1
ATOM 596 O O . GLY A 1 94 ? 10.142 18.343 37.832 1.00 74.54 86 GLY A O 1
ATOM 597 N N . GLN A 1 95 ? 11.714 17.198 36.698 1.00 64.74 87 GLN A N 1
ATOM 598 C CA . GLN A 1 95 ? 12.339 16.631 37.877 1.00 70.29 87 GLN A CA 1
ATOM 599 C C . GLN A 1 95 ? 13.743 17.152 38.099 1.00 70.68 87 GLN A C 1
ATOM 600 O O . GLN A 1 95 ? 14.288 16.968 39.193 1.00 72.83 87 GLN A O 1
ATOM 606 N N . LEU A 1 96 ? 14.334 17.797 37.104 1.00 54.30 88 LEU A N 1
ATOM 607 C CA . LEU A 1 96 ? 15.704 18.272 37.212 1.00 51.80 88 LEU A CA 1
ATOM 608 C C . LEU A 1 96 ? 15.821 19.425 38.202 1.00 60.21 88 LEU A C 1
ATOM 609 O O . LEU A 1 96 ? 14.904 20.235 38.357 1.00 58.39 88 LEU A O 1
ATOM 614 N N . GLU A 1 97 ? 16.983 19.505 38.853 1.00 64.00 89 GLU A N 1
ATOM 615 C CA . GLU A 1 97 ? 17.289 20.591 39.770 1.00 60.32 89 GLU A CA 1
ATOM 616 C C . GLU A 1 97 ? 17.630 21.850 38.991 1.00 58.62 89 GLU A C 1
ATOM 617 O O . GLU A 1 97 ? 17.960 21.808 37.802 1.00 45.79 89 GLU A O 1
ATOM 623 N N . GLU A 1 98 ? 17.542 22.990 39.675 1.00 48.77 90 GLU A N 1
ATOM 624 C CA . GLU A 1 98 ? 17.724 24.257 38.974 1.00 53.22 90 GLU A CA 1
ATOM 625 C C . GLU A 1 98 ? 19.109 24.359 38.349 1.00 52.00 90 GLU A C 1
ATOM 626 O O . GLU A 1 98 ? 19.255 24.827 37.208 1.00 48.61 90 GLU A O 1
ATOM 632 N N . GLU A 1 99 ? 20.140 23.910 39.069 1.00 43.99 91 GLU A N 1
ATOM 633 C CA . GLU A 1 99 ? 21.496 24.093 38.562 1.00 51.42 91 GLU A CA 1
ATOM 634 C C . GLU A 1 99 ? 21.713 23.330 37.260 1.00 50.55 91 GLU A C 1
ATOM 635 O O . GLU A 1 99 ? 22.361 23.836 36.340 1.00 45.36 91 GLU A O 1
ATOM 641 N N . ILE A 1 100 ? 21.183 22.111 37.158 1.00 45.23 92 ILE A N 1
ATOM 642 C CA . ILE A 1 100 ? 21.434 21.340 35.943 1.00 44.89 92 ILE A CA 1
ATOM 643 C C . ILE A 1 100 ? 20.679 21.944 34.756 1.00 44.67 92 ILE A C 1
ATOM 644 O O . ILE A 1 100 ? 21.225 22.053 33.648 1.00 45.34 92 ILE A O 1
ATOM 649 N N . VAL A 1 101 ? 19.421 22.355 34.962 1.00 47.93 93 VAL A N 1
ATOM 650 C CA . VAL A 1 101 ? 18.664 22.991 33.879 1.00 46.80 93 VAL A CA 1
ATOM 651 C C . VAL A 1 101 ? 19.376 24.246 33.398 1.00 46.93 93 VAL A C 1
ATOM 652 O O . VAL A 1 101 ? 19.469 24.508 32.197 1.00 40.48 93 VAL A O 1
ATOM 656 N N . THR A 1 102 ? 19.859 25.055 34.334 1.00 42.54 94 THR A N 1
ATOM 657 C CA . THR A 1 102 ? 20.546 26.292 33.995 1.00 38.58 94 THR A CA 1
ATOM 658 C C . THR A 1 102 ? 21.798 25.998 33.194 1.00 40.94 94 THR A C 1
ATOM 659 O O . THR A 1 102 ? 22.083 26.674 32.194 1.00 41.93 94 THR A O 1
ATOM 663 N N . ASP A 1 103 ? 22.523 24.938 33.577 1.00 38.42 95 ASP A N 1
ATOM 664 C CA . ASP A 1 103 ? 23.738 24.579 32.845 1.00 38.16 95 ASP A CA 1
ATOM 665 C C . ASP A 1 103 ? 23.422 24.085 31.435 1.00 40.13 95 ASP A C 1
ATOM 666 O O . ASP A 1 103 ? 24.156 24.395 30.491 1.00 41.31 95 ASP A O 1
ATOM 671 N N . ILE A 1 104 ? 22.353 23.300 31.276 1.00 43.89 96 ILE A N 1
ATOM 672 C CA . ILE A 1 104 ? 21.939 22.851 29.942 1.00 44.33 96 ILE A CA 1
ATOM 673 C C . ILE A 1 104 ? 21.667 24.045 29.032 1.00 45.05 96 ILE A C 1
ATOM 674 O O . ILE A 1 104 ? 21.963 24.009 27.821 1.00 48.93 96 ILE A O 1
ATOM 679 N N . LEU A 1 105 ? 21.133 25.132 29.596 1.00 39.37 97 LEU A N 1
ATOM 680 C CA . LEU A 1 105 ? 20.824 26.317 28.799 1.00 41.13 97 LEU A CA 1
ATOM 681 C C . LEU A 1 105 ? 22.069 27.022 28.297 1.00 43.85 97 LEU A C 1
ATOM 682 O O . LEU A 1 105 ? 21.963 27.903 27.433 1.00 43.45 97 LEU A O 1
ATOM 687 N N . LYS A 1 106 ? 23.239 26.625 28.775 1.00 46.06 98 LYS A N 1
ATOM 688 C CA . LYS A 1 106 ? 24.469 27.203 28.274 1.00 42.43 98 LYS A CA 1
ATOM 689 C C . LYS A 1 106 ? 24.904 26.584 26.959 1.00 47.27 98 LYS A C 1
ATOM 690 O O . LYS A 1 106 ? 25.823 27.108 26.327 1.00 46.07 98 LYS A O 1
ATOM 696 N N . TYR A 1 107 ? 24.251 25.505 26.512 1.00 43.67 99 TYR A N 1
ATOM 697 C CA . TYR A 1 107 ? 24.633 24.796 25.286 1.00 51.08 99 TYR A CA 1
ATOM 698 C C . TYR A 1 107 ? 23.445 24.792 24.339 1.00 55.52 99 TYR A C 1
ATOM 699 O O . TYR A 1 107 ? 22.596 23.884 24.395 1.00 50.12 99 TYR A O 1
ATOM 708 N N . PRO A 1 108 ? 23.355 25.780 23.447 1.00 50.64 100 PRO A N 1
ATOM 709 C CA . PRO A 1 108 ? 22.189 25.872 22.554 1.00 55.39 100 PRO A CA 1
ATOM 710 C C . PRO A 1 108 ? 21.943 24.620 21.722 1.00 54.70 100 PRO A C 1
ATOM 711 O O . PRO A 1 108 ? 20.785 24.326 21.408 1.00 56.71 100 PRO A O 1
ATOM 715 N N . ASN A 1 109 ? 22.992 23.899 21.320 1.00 53.11 101 ASN A N 1
ATOM 716 C CA . ASN A 1 109 ? 22.790 22.736 20.461 1.00 61.03 101 ASN A CA 1
ATOM 717 C C . ASN A 1 109 ? 22.158 21.589 21.241 1.00 64.26 101 ASN A C 1
ATOM 718 O O . ASN A 1 109 ? 21.257 20.909 20.740 1.00 57.31 101 ASN A O 1
ATOM 723 N N . LEU A 1 110 ? 22.589 21.382 22.484 1.00 57.68 102 LEU A N 1
ATOM 724 C CA . LEU A 1 110 ? 21.946 20.364 23.310 1.00 54.52 102 LEU A CA 1
ATOM 725 C C . LEU A 1 110 ? 20.493 20.734 23.590 1.00 52.67 102 LEU A C 1
ATOM 726 O O . LEU A 1 110 ? 19.594 19.892 23.481 1.00 54.32 102 LEU A O 1
ATOM 731 N N . LEU A 1 111 ? 20.247 22.002 23.932 1.00 50.71 103 LEU A N 1
ATOM 732 C CA . LEU A 1 111 ? 18.886 22.483 24.147 1.00 50.29 103 LEU A CA 1
ATOM 733 C C . LEU A 1 111 ? 18.012 22.212 22.934 1.00 52.38 103 LEU A C 1
ATOM 734 O O . LEU A 1 111 ? 16.874 21.740 23.056 1.00 58.64 103 LEU A O 1
ATOM 739 N N . GLU A 1 112 ? 18.524 22.514 21.743 1.00 54.24 104 GLU A N 1
ATOM 740 C CA . GLU A 1 112 ? 17.727 22.274 20.553 1.00 56.25 104 GLU A CA 1
ATOM 741 C C . GLU A 1 112 ? 17.382 20.789 20.411 1.00 58.94 104 GLU A C 1
ATOM 742 O O . GLU A 1 112 ? 16.230 20.440 20.133 1.00 63.43 104 GLU A O 1
ATOM 748 N N . LYS A 1 113 ? 18.353 19.902 20.642 1.00 58.26 105 LYS A N 1
ATOM 749 C CA . LYS A 1 113 ? 18.074 18.471 20.535 1.00 62.71 105 LYS A CA 1
ATOM 750 C C . LYS A 1 113 ? 17.019 18.037 21.545 1.00 63.23 105 LYS A C 1
ATOM 751 O O . LYS A 1 113 ? 16.108 17.276 21.211 1.00 64.71 105 LYS A O 1
ATOM 757 N N . LEU A 1 114 ? 17.114 18.531 22.782 1.00 57.02 106 LEU A N 1
ATOM 758 C CA . LEU A 1 114 ? 16.102 18.223 23.788 1.00 57.97 106 LEU A CA 1
ATOM 759 C C . LEU A 1 114 ? 14.736 18.753 23.376 1.00 59.33 106 LEU A C 1
ATOM 760 O O . LEU A 1 114 ? 13.723 18.059 23.532 1.00 63.78 106 LEU A O 1
ATOM 765 N N . LEU A 1 115 ? 14.687 19.983 22.852 1.00 58.40 107 LEU A N 1
ATOM 766 C CA . LEU A 1 115 ? 13.415 20.572 22.431 1.00 57.37 107 LEU A CA 1
ATOM 767 C C . LEU A 1 115 ? 12.769 19.798 21.288 1.00 69.67 107 LEU A C 1
ATOM 768 O O . LEU A 1 115 ? 11.537 19.784 21.165 1.00 64.97 107 LEU A O 1
ATOM 773 N N . GLN A 1 116 ? 13.557 19.177 20.426 1.00 62.68 108 GLN A N 1
ATOM 774 C CA . GLN A 1 116 ? 12.930 18.408 19.366 1.00 72.92 108 GLN A CA 1
ATOM 775 C C . GLN A 1 116 ? 12.667 16.961 19.771 1.00 72.92 108 GLN A C 1
ATOM 776 O O . GLN A 1 116 ? 12.046 16.226 19.007 1.00 69.66 108 GLN A O 1
ATOM 782 N N . THR A 1 117 ? 13.058 16.534 20.979 1.00 72.90 109 THR A N 1
ATOM 783 C CA . THR A 1 117 ? 12.802 15.147 21.353 1.00 76.31 109 THR A CA 1
ATOM 784 C C . THR A 1 117 ? 12.179 15.004 22.740 1.00 77.10 109 THR A C 1
ATOM 785 O O . THR A 1 117 ? 12.330 13.948 23.366 1.00 76.24 109 THR A O 1
ATOM 789 N N . GLY A 1 118 ? 11.461 16.019 23.233 1.00 71.40 110 GLY A N 1
ATOM 790 C CA . GLY A 1 118 ? 10.710 15.826 24.463 1.00 70.35 110 GLY A CA 1
ATOM 791 C C . GLY A 1 118 ? 10.550 17.004 25.410 1.00 63.57 110 GLY A C 1
ATOM 792 O O . GLY A 1 118 ? 9.644 16.990 26.247 1.00 67.92 110 GLY A O 1
ATOM 793 N N . TRP A 1 119 ? 11.401 18.021 25.329 1.00 55.10 111 TRP A N 1
ATOM 794 C CA . TRP A 1 119 ? 11.243 19.167 26.219 1.00 52.56 111 TRP A CA 1
ATOM 795 C C . TRP A 1 119 ? 10.107 20.076 25.753 1.00 64.73 111 TRP A C 1
ATOM 796 O O . TRP A 1 119 ? 10.022 20.436 24.570 1.00 60.37 111 TRP A O 1
ATOM 807 N N . ASN A 1 120 ? 9.227 20.439 26.690 1.00 60.04 112 ASN A N 1
ATOM 808 C CA . ASN A 1 120 ? 8.205 21.449 26.449 1.00 57.16 112 ASN A CA 1
ATOM 809 C C . ASN A 1 120 ? 8.768 22.806 26.868 1.00 52.55 112 ASN A C 1
ATOM 810 O O . ASN A 1 120 ? 9.028 23.015 28.065 1.00 60.36 112 ASN A O 1
ATOM 815 N N . PRO A 1 121 ? 8.984 23.745 25.940 1.00 49.92 113 PRO A N 1
ATOM 816 C CA . PRO A 1 121 ? 9.673 24.995 26.311 1.00 54.36 113 PRO A CA 1
ATOM 817 C C . PRO A 1 121 ? 8.858 25.861 27.257 1.00 53.62 113 PRO A C 1
ATOM 818 O O . PRO A 1 121 ? 9.431 26.680 27.982 1.00 51.56 113 PRO A O 1
ATOM 822 N N . ASN A 1 122 ? 7.535 25.703 27.269 1.00 51.81 114 ASN A N 1
ATOM 823 C CA . ASN A 1 122 ? 6.685 26.485 28.150 1.00 63.04 114 ASN A CA 1
ATOM 824 C C . ASN A 1 122 ? 6.315 25.758 29.442 1.00 61.94 114 ASN A C 1
ATOM 825 O O . ASN A 1 122 ? 5.363 26.166 30.112 1.00 65.71 114 ASN A O 1
ATOM 830 N N . LEU A 1 123 ? 7.040 24.703 29.810 1.00 53.73 115 LEU A N 1
ATOM 831 C CA . LEU A 1 123 ? 6.740 24.017 31.071 1.00 59.44 115 LEU A CA 1
ATOM 832 C C . LEU A 1 123 ? 7.051 24.937 32.236 1.00 56.44 115 LEU A C 1
ATOM 833 O O . LEU A 1 123 ? 8.124 25.544 32.286 1.00 53.26 115 LEU A O 1
ATOM 838 N N . ILE A 1 124 ? 6.109 25.055 33.166 1.00 59.16 116 ILE A N 1
ATOM 839 C CA . ILE A 1 124 ? 6.352 25.847 34.368 1.00 65.94 116 ILE A CA 1
ATOM 840 C C . ILE A 1 124 ? 7.261 25.064 35.306 1.00 63.77 116 ILE A C 1
ATOM 841 O O . ILE A 1 124 ? 6.896 23.991 35.797 1.00 63.27 116 ILE A O 1
ATOM 846 N N . LEU A 1 125 ? 8.447 25.604 35.568 1.00 55.51 117 LEU A N 1
ATOM 847 C CA . LEU A 1 125 ? 9.390 24.983 36.486 1.00 49.20 117 LEU A CA 1
ATOM 848 C C . LEU A 1 125 ? 9.210 25.555 37.887 1.00 54.19 117 LEU A C 1
ATOM 849 O O . LEU A 1 125 ? 8.785 26.701 38.066 1.00 53.90 117 LEU A O 1
ATOM 854 N N . GLU A 1 126 ? 9.544 24.751 38.889 1.00 56.58 118 GLU A N 1
ATOM 855 C CA . GLU A 1 126 ? 9.290 25.164 40.262 1.00 60.53 118 GLU A CA 1
ATOM 856 C C . GLU A 1 126 ? 10.390 24.617 41.161 1.00 61.95 118 GLU A C 1
ATOM 857 O O . GLU A 1 126 ? 10.603 23.402 41.203 1.00 59.32 118 GLU A O 1
ATOM 863 N N . TRP A 1 127 ? 11.091 25.512 41.863 1.00 56.82 119 TRP A N 1
ATOM 864 C CA . TRP A 1 127 ? 12.095 25.131 42.857 1.00 56.50 119 TRP A CA 1
ATOM 865 C C . TRP A 1 127 ? 11.916 26.002 44.088 1.00 59.71 119 TRP A C 1
ATOM 866 O O . TRP A 1 127 ? 11.129 26.954 44.089 1.00 60.33 119 TRP A O 1
ATOM 877 N N . GLU A 1 128 ? 12.654 25.668 45.145 1.00 55.67 120 GLU A N 1
ATOM 878 C CA . GLU A 1 128 ? 12.501 26.370 46.411 1.00 68.23 120 GLU A CA 1
ATOM 879 C C . GLU A 1 128 ? 12.993 27.804 46.271 1.00 66.69 120 GLU A C 1
ATOM 880 O O . GLU A 1 128 ? 14.031 28.065 45.652 1.00 62.08 120 GLU A O 1
ATOM 886 N N . LYS A 1 129 ? 12.223 28.735 46.843 1.00 73.82 121 LYS A N 1
ATOM 887 C CA . LYS A 1 129 ? 12.528 30.159 46.722 1.00 71.55 121 LYS A CA 1
ATOM 888 C C . LYS A 1 129 ? 13.839 30.506 47.411 1.00 69.47 121 LYS A C 1
ATOM 889 O O . LYS A 1 129 ? 14.738 31.098 46.804 1.00 76.94 121 LYS A O 1
ATOM 895 N N . HIS A 1 130 ? 13.964 30.160 48.685 1.00 72.39 122 HIS A N 1
ATOM 896 C CA . HIS A 1 130 ? 15.146 30.496 49.463 1.00 75.97 122 HIS A CA 1
ATOM 897 C C . HIS A 1 130 ? 16.090 29.300 49.423 1.00 89.90 122 HIS A C 1
ATOM 898 O O . HIS A 1 130 ? 15.846 28.288 50.086 1.00 101.59 122 HIS A O 1
ATOM 905 N N . LYS A 1 131 ? 17.164 29.411 48.645 1.00 88.06 123 LYS A N 1
ATOM 906 C CA . LYS A 1 131 ? 18.168 28.356 48.629 1.00 90.65 123 LYS A CA 1
ATOM 907 C C . LYS A 1 131 ? 19.013 28.391 49.903 1.00 99.53 123 LYS A C 1
ATOM 908 O O . LYS A 1 131 ? 19.109 29.410 50.594 1.00 97.05 123 LYS A O 1
ATOM 910 N N . SER A 1 132 ? 19.632 27.253 50.213 1.00 105.94 124 SER A N 1
ATOM 911 C CA . SER A 1 132 ? 20.551 27.154 51.340 1.00 121.01 124 SER A CA 1
ATOM 912 C C . SER A 1 132 ? 21.885 26.589 50.867 1.00 122.12 124 SER A C 1
ATOM 913 O O . SER A 1 132 ? 21.947 25.844 49.885 1.00 118.62 124 SER A O 1
ATOM 916 N N . LEU A 1 133 ? 22.953 26.950 51.575 1.00 127.77 125 LEU A N 1
ATOM 917 C CA . LEU A 1 133 ? 24.290 26.475 51.233 1.00 127.50 125 LEU A CA 1
ATOM 918 C C . LEU A 1 133 ? 24.997 25.913 52.458 1.00 136.35 125 LEU A C 1
ATOM 919 O O . LEU A 1 133 ? 25.030 26.550 53.508 1.00 141.24 125 LEU A O 1
ATOM 921 N N . GLU A 1 145 ? 25.373 18.303 45.062 1.00 143.30 137 GLU A N 1
ATOM 922 C CA . GLU A 1 145 ? 25.397 17.975 43.641 1.00 140.89 137 GLU A CA 1
ATOM 923 C C . GLU A 1 145 ? 24.276 17.006 43.278 1.00 138.98 137 GLU A C 1
ATOM 924 O O . GLU A 1 145 ? 24.525 15.940 42.715 1.00 143.99 137 GLU A O 1
ATOM 926 N N . ILE A 1 146 ? 23.044 17.381 43.609 1.00 129.83 138 ILE A N 1
ATOM 927 C CA . ILE A 1 146 ? 21.868 16.583 43.282 1.00 118.85 138 ILE A CA 1
ATOM 928 C C . ILE A 1 146 ? 21.285 17.086 41.968 1.00 107.39 138 ILE A C 1
ATOM 929 O O . ILE A 1 146 ? 21.073 18.293 41.788 1.00 98.00 138 ILE A O 1
ATOM 931 N N . LEU A 1 147 ? 21.026 16.156 41.050 1.00 102.71 139 LEU A N 1
ATOM 932 C CA . LEU A 1 147 ? 20.508 16.496 39.732 1.00 89.03 139 LEU A CA 1
ATOM 933 C C . LEU A 1 147 ? 18.988 16.474 39.679 1.00 79.47 139 LEU A C 1
ATOM 934 O O . LEU A 1 147 ? 18.393 17.204 38.877 1.00 64.34 139 LEU A O 1
ATOM 939 N N . ILE A 1 148 ? 18.350 15.649 40.509 1.00 85.22 140 ILE A N 1
ATOM 940 C CA . ILE A 1 148 ? 16.899 15.512 40.541 1.00 84.14 140 ILE A CA 1
ATOM 941 C C . ILE A 1 148 ? 16.364 16.179 41.805 1.00 81.89 140 ILE A C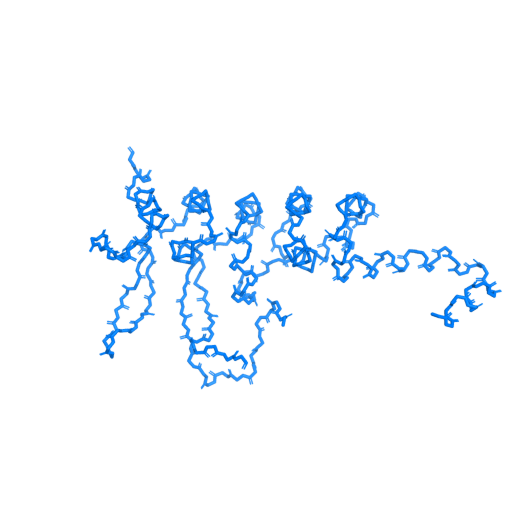 1
ATOM 942 O O . ILE A 1 148 ? 17.009 16.177 42.864 1.00 76.59 140 ILE A O 1
ATOM 947 N N . LYS A 1 149 ? 15.176 16.766 41.687 1.00 78.52 141 LYS A N 1
ATOM 948 C CA . LYS A 1 149 ? 14.510 17.340 42.849 1.00 85.81 141 LYS A CA 1
ATOM 949 C C . LYS A 1 149 ? 14.113 16.243 43.830 1.00 92.78 141 LYS A C 1
ATOM 950 O O . LYS A 1 149 ? 13.653 15.168 43.435 1.00 89.51 141 LYS A O 1
ATOM 956 N N . SER A 1 150 ? 14.302 16.518 45.118 1.00 105.74 142 SER A N 1
ATOM 957 C CA . SER A 1 150 ? 13.908 15.612 46.194 1.00 118.10 142 SER A CA 1
ATOM 958 C C . SER A 1 150 ? 12.920 16.332 47.098 1.00 115.80 142 SER A C 1
ATOM 959 O O . SER A 1 150 ? 13.222 17.414 47.613 1.00 110.71 142 SER A O 1
ATOM 962 N N . ASN A 1 151 ? 11.742 15.737 47.284 1.00 124.44 143 ASN A N 1
ATOM 963 C CA . ASN A 1 151 ? 10.727 16.299 48.175 1.00 130.55 143 ASN A CA 1
ATOM 964 C C . ASN A 1 151 ? 11.066 15.925 49.620 1.00 134.60 143 ASN A C 1
ATOM 965 O O . ASN A 1 151 ? 10.451 15.056 50.243 1.00 149.36 143 ASN A O 1
ATOM 967 N N . GLY A 1 152 ? 12.082 16.604 50.151 1.00 128.17 144 GLY A N 1
ATOM 968 C CA . GLY A 1 152 ? 12.476 16.411 51.536 1.00 132.04 144 GLY A CA 1
ATOM 969 C C . GLY A 1 152 ? 11.523 17.083 52.501 1.00 135.87 144 GLY A C 1
ATOM 970 O O . GLY A 1 152 ? 11.268 16.575 53.598 1.00 143.82 144 GLY A O 1
ATOM 971 N N . LYS A 1 153 ? 10.999 18.241 52.100 1.00 141.26 145 LYS A N 1
ATOM 972 C CA . LYS A 1 153 ? 9.950 18.928 52.843 1.00 148.04 145 LYS A CA 1
ATOM 973 C C . LYS A 1 153 ? 9.092 19.704 51.854 1.00 145.74 145 LYS A C 1
ATOM 974 O O . LYS A 1 153 ? 9.623 20.396 50.977 1.00 137.44 145 LYS A O 1
ATOM 976 N N . GLU A 1 154 ? 7.771 19.576 51.988 1.00 150.81 146 GLU A N 1
ATOM 977 C CA . GLU A 1 154 ? 6.829 20.253 51.108 1.00 149.07 146 GLU A CA 1
ATOM 978 C C . GLU A 1 154 ? 6.316 21.568 51.679 1.00 145.98 146 GLU A C 1
ATOM 979 O O . GLU A 1 154 ? 5.700 22.345 50.943 1.00 139.63 146 GLU A O 1
ATOM 981 N N . PHE A 1 155 ? 6.558 21.839 52.961 1.00 147.95 147 PHE A N 1
ATOM 982 C CA . PHE A 1 155 ? 6.068 23.060 53.589 1.00 143.57 147 PHE A CA 1
ATOM 983 C C . PHE A 1 155 ? 7.074 24.197 53.462 1.00 135.92 147 PHE A C 1
ATOM 984 O O . PHE A 1 155 ? 7.210 25.012 54.381 1.00 144.42 147 PHE A O 1
ATOM 986 N N . ILE A 1 156 ? 7.786 24.260 52.334 1.00 111.70 148 ILE A N 1
ATOM 987 C CA . ILE A 1 156 ? 8.705 25.357 52.064 1.00 90.83 148 ILE A CA 1
ATOM 988 C C . ILE A 1 156 ? 8.255 26.074 50.805 1.00 90.40 148 ILE A C 1
ATOM 989 O O . ILE A 1 156 ? 7.654 25.482 49.902 1.00 94.64 148 ILE A O 1
ATOM 994 N N . GLU A 1 157 ? 8.559 27.365 50.747 1.00 86.45 149 GLU A N 1
ATOM 995 C CA . GLU A 1 157 ? 8.087 28.189 49.648 1.00 81.55 149 GLU A CA 1
ATOM 996 C C . GLU A 1 157 ? 8.772 27.805 48.341 1.00 73.45 149 GLU A C 1
ATOM 997 O O . GLU A 1 157 ? 9.984 27.570 48.288 1.00 66.57 149 GLU A O 1
ATOM 1003 N N . LYS A 1 158 ? 7.976 27.724 47.283 1.00 68.40 150 LYS A N 1
ATOM 1004 C CA . LYS A 1 158 ? 8.459 27.446 45.943 1.00 73.91 150 LYS A CA 1
ATOM 1005 C C . LYS A 1 158 ? 8.314 28.696 45.086 1.00 69.87 150 LYS A C 1
ATOM 1006 O O . LYS A 1 158 ? 7.488 29.571 45.355 1.00 79.12 150 LYS A O 1
ATOM 1012 N N . GLN A 1 159 ? 9.150 28.779 44.063 1.00 66.70 151 GLN A N 1
ATOM 1013 C CA . GLN A 1 159 ? 9.147 29.887 43.116 1.00 58.08 151 GLN A CA 1
ATOM 1014 C C . GLN A 1 159 ? 9.116 29.343 41.694 1.00 57.89 151 GLN A C 1
ATOM 1015 O O . GLN A 1 159 ? 9.950 28.512 41.324 1.00 62.33 151 GLN A O 1
ATOM 1021 N N . GLU A 1 160 ? 8.178 29.829 40.893 1.00 56.18 152 GLU A N 1
ATOM 1022 C CA . GLU A 1 160 ? 8.047 29.346 39.527 1.00 54.91 152 GLU A CA 1
ATOM 1023 C C . GLU A 1 160 ? 8.921 30.151 38.577 1.00 49.28 152 GLU A C 1
ATOM 1024 O O . GLU A 1 160 ? 9.253 31.312 38.835 1.00 49.58 152 GLU A O 1
ATOM 1030 N N . THR A 1 161 ? 9.319 29.510 37.483 1.00 44.95 153 THR A N 1
ATOM 1031 C CA . THR A 1 161 ? 10.046 30.191 36.424 1.00 42.34 153 THR A CA 1
ATOM 1032 C C . THR A 1 161 ? 9.842 29.388 35.140 1.00 42.92 153 THR A C 1
ATOM 1033 O O . THR A 1 161 ? 9.047 28.439 35.099 1.00 47.07 153 THR A O 1
ATOM 1037 N N . THR A 1 162 ? 10.517 29.811 34.071 1.00 44.81 154 THR A N 1
ATOM 1038 C CA . THR A 1 162 ? 10.444 29.137 32.775 1.00 49.55 154 THR A CA 1
ATOM 1039 C C . THR A 1 162 ? 11.847 29.095 32.186 1.00 44.09 154 THR A C 1
ATOM 1040 O O . THR A 1 162 ? 12.725 29.836 32.616 1.00 44.84 154 THR A O 1
ATOM 1044 N N . LEU A 1 163 ? 12.050 28.254 31.159 1.00 42.83 155 LEU A N 1
ATOM 1045 C CA . LEU A 1 163 ? 13.340 28.261 30.467 1.00 42.11 155 LEU A CA 1
ATOM 1046 C C . LEU A 1 163 ? 13.659 29.643 29.915 1.00 42.85 155 LEU A C 1
ATOM 1047 O O . LEU A 1 163 ? 14.805 30.098 29.974 1.00 40.23 155 LEU A O 1
ATOM 1052 N N . LEU A 1 164 ? 12.663 30.326 29.358 1.00 43.95 156 LEU A N 1
ATOM 1053 C CA . LEU A 1 164 ? 12.936 31.627 28.755 1.00 40.72 156 LEU A CA 1
ATOM 1054 C C . LEU A 1 164 ? 13.250 32.686 29.818 1.00 43.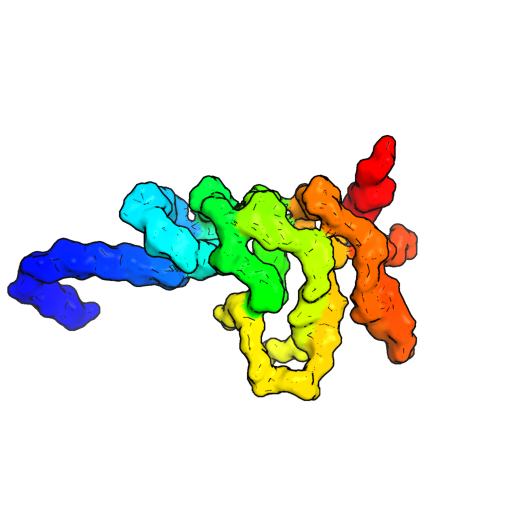97 156 LEU A C 1
ATOM 1055 O O . LEU A 1 164 ? 14.138 33.522 29.618 1.00 44.01 156 LEU A O 1
ATOM 1060 N N . ILE A 1 165 ? 12.544 32.675 30.957 1.00 40.60 157 ILE A N 1
ATOM 1061 C CA . ILE A 1 165 ? 12.881 33.650 32.000 1.00 39.27 157 ILE A CA 1
ATOM 1062 C C . ILE A 1 165 ? 14.304 33.418 32.493 1.00 43.76 157 ILE A C 1
ATOM 1063 O O . ILE A 1 165 ? 15.088 34.370 32.663 1.00 40.49 157 ILE A O 1
ATOM 1068 N N . LEU A 1 166 ? 14.682 32.151 32.678 1.00 43.30 158 LEU A N 1
ATOM 1069 C CA . LEU A 1 166 ? 16.053 31.849 33.111 1.00 41.54 158 LEU A CA 1
ATOM 1070 C C . LEU A 1 166 ? 17.065 32.357 32.095 1.00 41.32 158 LEU A C 1
ATOM 1071 O O . LEU A 1 166 ? 18.072 32.971 32.456 1.00 42.57 158 LEU A O 1
ATOM 1076 N N . ALA A 1 167 ? 16.806 32.092 30.799 1.00 35.70 159 ALA A N 1
ATOM 1077 C CA . ALA A 1 167 ? 17.709 32.514 29.736 1.00 41.04 159 ALA A CA 1
ATOM 1078 C C . ALA A 1 167 ? 17.856 34.027 29.688 1.00 39.80 159 ALA A C 1
ATOM 1079 O O . ALA A 1 167 ? 18.954 34.536 29.431 1.00 48.01 159 ALA A O 1
ATOM 1081 N N . MET A 1 168 ? 16.760 34.770 29.892 1.00 42.61 160 MET A N 1
ATOM 1082 C CA . MET A 1 168 ? 16.842 36.229 29.793 1.00 40.06 160 MET A CA 1
ATOM 1083 C C . MET A 1 168 ? 17.728 36.806 30.888 1.00 47.30 160 MET A C 1
ATOM 1084 O O . MET A 1 168 ? 18.513 37.729 30.635 1.00 46.05 160 MET A O 1
ATOM 1089 N N . GLN A 1 169 ? 17.644 36.249 32.106 1.00 43.98 161 GLN A N 1
ATOM 1090 C CA A GLN A 1 169 ? 18.297 36.886 33.243 0.46 47.42 161 GLN A CA 1
ATOM 1091 C CA B GLN A 1 169 ? 18.281 36.855 33.277 0.54 47.65 161 GLN A CA 1
ATOM 1092 C C . GLN A 1 169 ? 19.749 36.468 33.424 1.00 43.13 161 GLN A C 1
ATOM 1093 O O . GLN A 1 169 ? 20.531 37.235 33.984 1.00 46.77 161 GLN A O 1
ATOM 1104 N N . ASN A 1 170 ? 20.136 35.285 32.965 1.00 42.06 162 ASN A N 1
ATOM 1105 C CA . ASN A 1 170 ? 21.440 34.718 33.314 1.00 43.67 162 ASN A CA 1
ATOM 1106 C C . ASN A 1 170 ? 22.500 35.126 32.290 1.00 43.56 162 ASN A C 1
ATOM 1107 O O . ASN A 1 170 ? 22.400 34.764 31.113 1.00 36.72 162 ASN A O 1
ATOM 1112 N N . ASP A 1 171 ? 23.538 35.826 32.742 1.00 45.79 163 ASP A N 1
ATOM 1113 C CA . ASP A 1 171 ? 24.588 36.326 31.853 1.00 45.99 163 ASP A CA 1
ATOM 1114 C C . ASP A 1 171 ? 25.615 35.263 31.445 1.00 44.52 163 ASP A C 1
ATOM 1115 O O . ASP A 1 171 ? 26.551 35.584 30.700 1.00 44.91 163 ASP A O 1
ATOM 1120 N N . PHE A 1 172 ? 25.482 34.033 31.915 1.00 43.34 164 PHE A N 1
ATOM 1121 C CA . PHE A 1 172 ? 26.267 32.914 31.407 1.00 45.52 164 PHE A CA 1
ATOM 1122 C C . PHE A 1 172 ? 25.539 32.138 30.319 1.00 43.86 164 PHE A C 1
ATOM 1123 O O . PHE A 1 172 ? 26.091 31.178 29.780 1.00 47.64 164 PHE A O 1
ATOM 1131 N N . ILE A 1 173 ? 24.318 32.518 29.979 1.00 42.44 165 ILE A N 1
ATOM 1132 C CA . ILE A 1 173 ? 23.529 31.810 28.978 1.00 39.67 165 ILE A CA 1
ATOM 1133 C C . ILE A 1 173 ? 23.578 32.617 27.680 1.00 44.35 165 ILE A C 1
ATOM 1134 O O . ILE A 1 173 ? 23.280 33.822 27.709 1.00 42.52 165 ILE A O 1
ATOM 1139 N N . PRO A 1 174 ? 23.960 32.007 26.553 1.00 45.77 166 PRO A N 1
ATOM 1140 C CA . PRO A 1 174 ? 24.156 32.788 25.329 1.00 47.70 166 PRO A CA 1
ATOM 1141 C C . PRO A 1 174 ? 22.841 33.250 24.738 1.00 45.08 166 PRO A C 1
ATOM 1142 O O . PRO A 1 174 ? 21.774 32.667 24.949 1.00 44.57 166 PRO A O 1
ATOM 1146 N N . MET A 1 175 ? 22.951 34.334 23.985 1.00 45.54 167 MET A N 1
ATOM 1147 C CA . MET A 1 175 ? 21.832 34.863 23.220 1.00 48.37 167 MET A CA 1
ATOM 1148 C C . MET A 1 175 ? 21.205 33.810 22.324 1.00 44.85 167 MET A C 1
ATOM 1149 O O . MET A 1 175 ? 19.982 33.806 22.124 1.00 42.53 167 MET A O 1
ATOM 1154 N N . GLU A 1 176 ? 22.022 32.899 21.789 1.00 46.67 168 GLU A N 1
ATOM 1155 C CA . GLU A 1 176 ? 21.503 31.884 20.875 1.00 49.33 168 GLU A CA 1
ATOM 1156 C C . GLU A 1 176 ? 20.503 30.983 21.575 1.00 49.84 168 GLU A C 1
ATOM 1157 O O . GLU A 1 176 ? 19.592 30.453 20.934 1.00 42.74 168 GLU A O 1
ATOM 1163 N N . THR A 1 177 ? 20.632 30.830 22.898 1.00 42.61 169 THR A N 1
ATOM 1164 C CA . THR A 1 177 ? 19.679 29.999 23.621 1.00 40.82 169 THR A CA 1
ATOM 1165 C C . THR A 1 177 ? 18.299 30.632 23.640 1.00 35.30 169 THR A C 1
ATOM 1166 O O . THR A 1 177 ? 17.292 29.931 23.505 1.00 40.92 169 THR A O 1
ATOM 1170 N N . VAL A 1 178 ? 18.233 31.957 23.799 1.00 41.23 170 VAL A N 1
ATOM 1171 C CA . VAL A 1 178 ? 16.968 32.668 23.623 1.00 41.08 170 VAL A CA 1
ATOM 1172 C C . VAL A 1 178 ? 16.412 32.422 22.217 1.00 39.69 170 VAL A C 1
ATOM 1173 O O . VAL A 1 178 ? 15.213 32.158 22.031 1.00 43.34 170 VAL A O 1
ATOM 1177 N N . GLN A 1 179 ? 17.272 32.513 21.201 1.00 40.96 171 GLN A N 1
ATOM 1178 C CA . GLN A 1 179 ? 16.813 32.293 19.824 1.00 46.07 171 GLN A CA 1
ATOM 1179 C C . GLN A 1 179 ? 16.209 30.897 19.652 1.00 47.36 171 GLN A C 1
ATOM 1180 O O . GLN A 1 179 ? 15.113 30.743 19.090 1.00 50.03 171 GLN A O 1
ATOM 1186 N N . ILE A 1 180 ? 16.913 29.866 20.139 1.00 47.05 172 ILE A N 1
ATOM 1187 C CA . ILE A 1 180 ? 16.414 28.488 20.053 1.00 41.30 172 ILE A CA 1
ATOM 1188 C C . ILE A 1 180 ? 15.056 28.367 20.732 1.00 44.51 172 ILE A C 1
ATOM 1189 O O . ILE A 1 180 ? 14.143 27.729 20.211 1.00 45.13 172 ILE A O 1
ATOM 1194 N N . LEU A 1 181 ? 14.919 28.933 21.942 1.00 46.15 173 LEU A N 1
ATOM 1195 C CA . LEU A 1 181 ? 13.656 28.810 22.668 1.00 43.27 173 LEU A CA 1
ATOM 1196 C C . LEU A 1 181 ? 12.513 29.436 21.870 1.00 44.43 173 LEU A C 1
ATOM 1197 O O . LEU A 1 181 ? 11.426 28.854 21.746 1.00 45.00 173 LEU A O 1
ATOM 1202 N N . LEU A 1 182 ? 12.729 30.645 21.344 1.00 42.56 174 LEU A N 1
ATOM 1203 C CA . LEU A 1 182 ? 11.673 31.275 20.561 1.00 48.00 174 LEU A CA 1
ATOM 1204 C C . LEU A 1 182 ? 11.363 30.443 19.339 1.00 51.86 174 LEU A C 1
ATOM 1205 O O . LEU A 1 182 ? 10.188 30.278 18.976 1.00 47.96 174 LEU A O 1
ATOM 1210 N N . LYS A 1 183 ? 12.405 29.889 18.714 1.00 48.36 175 LYS A N 1
ATOM 1211 C CA . LYS A 1 183 ? 12.210 29.082 17.502 1.00 49.86 175 LYS A CA 1
ATOM 1212 C C . LYS A 1 183 ? 11.302 27.895 17.777 1.00 52.01 175 LYS A C 1
ATOM 1213 O O . LYS A 1 183 ? 10.487 27.520 16.931 1.00 52.33 175 LYS A O 1
ATOM 1219 N N . TYR A 1 184 ? 11.404 27.296 18.969 1.00 52.86 176 TYR A N 1
ATOM 1220 C CA . TYR A 1 184 ? 10.616 26.097 19.234 1.00 58.87 176 TYR A CA 1
ATOM 1221 C C . TYR A 1 184 ? 9.320 26.407 19.972 1.00 60.72 176 TYR A C 1
ATOM 1222 O O . TYR A 1 184 ? 8.671 25.492 20.499 1.00 62.39 176 TYR A O 1
ATOM 1231 N N . GLY A 1 185 ? 8.901 27.668 19.966 1.00 52.19 177 GLY A N 1
ATOM 1232 C CA . GLY A 1 185 ? 7.589 28.026 20.456 1.00 55.48 177 GLY A CA 1
ATOM 1233 C C . GLY A 1 185 ? 7.539 28.480 21.907 1.00 51.38 177 GLY A C 1
ATOM 1234 O O . GLY A 1 185 ? 6.453 28.483 22.493 1.00 55.05 177 GLY A O 1
ATOM 1235 N N . ALA A 1 186 ? 8.663 28.862 22.500 1.00 51.22 178 ALA A N 1
ATOM 1236 C CA . ALA A 1 186 ? 8.607 29.459 23.831 1.00 48.33 178 ALA A CA 1
ATOM 1237 C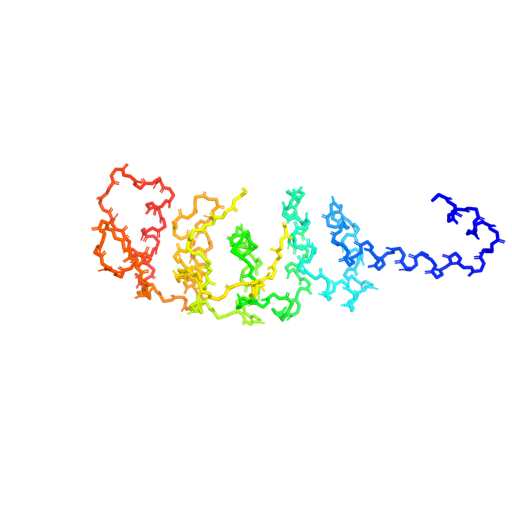 C . ALA A 1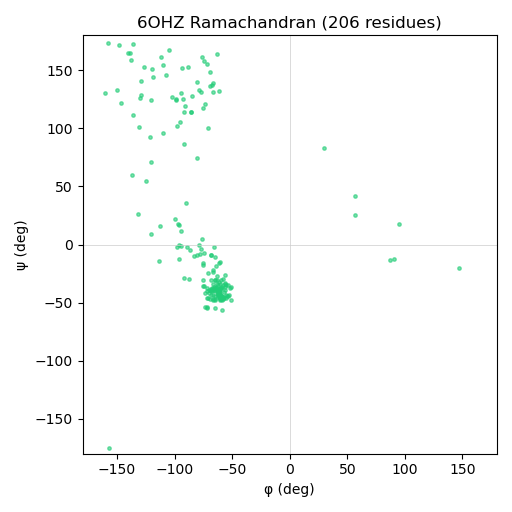 186 ? 7.793 30.745 23.754 1.00 58.91 178 ALA A C 1
ATOM 1238 O O . ALA A 1 186 ? 7.980 31.560 22.845 1.00 58.17 178 ALA A O 1
ATOM 1240 N N . ASP A 1 187 ? 6.854 30.904 24.675 1.00 57.45 179 ASP A N 1
ATOM 1241 C CA . ASP A 1 187 ? 5.906 32.013 24.596 1.00 57.42 179 ASP A CA 1
ATOM 1242 C C . ASP A 1 187 ? 6.538 33.240 25.248 1.00 50.66 179 ASP A C 1
ATOM 1243 O O . ASP A 1 187 ? 6.797 33.240 26.454 1.00 54.17 179 ASP A O 1
ATOM 1248 N N . PRO A 1 188 ? 6.825 34.294 24.480 1.00 56.14 180 PRO A N 1
ATOM 1249 C CA . PRO A 1 188 ? 7.485 35.474 25.059 1.00 59.93 180 PRO A CA 1
ATOM 1250 C C . PRO A 1 188 ? 6.640 36.206 26.089 1.00 62.44 180 PRO A C 1
ATOM 1251 O O . PRO A 1 188 ? 7.172 37.077 26.787 1.00 65.34 180 PRO A O 1
ATOM 1255 N N . SER A 1 189 ? 5.351 35.886 26.214 1.00 56.71 181 SER A N 1
ATOM 1256 C CA . SER A 1 189 ? 4.478 36.584 27.145 1.00 63.13 181 SER A CA 1
ATOM 1257 C C . SER A 1 189 ? 4.006 35.714 28.308 1.00 62.32 181 SER A C 1
ATOM 1258 O O . SER A 1 189 ? 3.047 36.085 28.986 1.00 67.12 181 SER A O 1
ATOM 1261 N N . LEU A 1 190 ? 4.638 34.572 28.559 1.00 54.44 182 LEU A N 1
ATOM 1262 C CA . LEU A 1 190 ? 4.238 33.716 29.669 1.00 55.87 182 LEU A CA 1
ATOM 1263 C C . LEU A 1 190 ? 4.934 34.188 30.945 1.00 51.75 182 LEU A C 1
ATOM 1264 O O . LEU A 1 190 ? 6.162 34.110 31.054 1.00 53.14 182 LEU A O 1
ATOM 1269 N N . GLY A 1 191 ? 4.154 34.681 31.907 1.00 53.58 183 GLY A N 1
ATOM 1270 C CA . GLY A 1 191 ? 4.688 35.205 33.145 1.00 51.10 183 GLY A CA 1
ATOM 1271 C C . GLY A 1 191 ? 4.508 34.282 34.349 1.00 54.94 183 GLY A C 1
ATOM 1272 O O . GLY A 1 191 ? 3.767 33.301 34.317 1.00 60.65 183 GLY A O 1
ATOM 1273 N N . VAL A 1 192 ? 5.218 34.631 35.435 1.00 54.98 184 VAL A N 1
ATOM 1274 C CA . VAL A 1 192 ? 5.171 33.909 36.704 1.00 53.31 184 VAL A CA 1
ATOM 1275 C C . VAL A 1 192 ? 5.123 34.907 37.866 1.00 62.97 184 VAL A C 1
ATOM 1276 O O . VAL A 1 192 ? 5.529 36.064 37.740 1.00 58.71 184 VAL A O 1
ATOM 1280 N N . LYS A 1 193 ? 4.647 34.431 39.024 1.00 67.32 185 LYS A N 1
ATOM 1281 C CA . LYS A 1 193 ? 4.439 35.285 40.194 1.00 59.04 185 LYS A CA 1
ATOM 1282 C C . LYS A 1 193 ? 5.743 35.576 40.941 1.00 62.09 185 LYS A C 1
ATOM 1283 O O . LYS A 1 193 ? 6.524 34.666 41.233 1.00 66.54 185 LYS A O 1
ATOM 1289 N N . ARG A 1 194 ? 5.956 36.849 41.278 1.00 57.44 186 ARG A N 1
ATOM 1290 C CA . ARG A 1 194 ? 7.056 37.285 42.135 1.00 62.32 186 ARG A CA 1
ATOM 1291 C C . ARG A 1 194 ? 6.542 38.383 43.054 1.00 61.19 186 ARG A C 1
ATOM 1292 O O . ARG A 1 194 ? 5.468 38.960 42.832 1.00 62.13 186 ARG A O 1
ATOM 1300 N N . LYS A 1 195 ? 7.323 38.670 44.094 1.00 71.01 187 LYS A N 1
ATOM 1301 C CA . LYS A 1 195 ? 7.049 39.752 45.028 1.00 78.74 187 LYS A CA 1
ATOM 1302 C C . LYS A 1 195 ? 8.185 40.767 45.014 1.00 90.87 187 LYS A C 1
ATOM 1303 O O . LYS A 1 195 ? 9.359 40.408 44.867 1.00 89.40 187 LYS A O 1
ATOM 1309 N N . SER A 1 196 ? 7.815 42.037 45.174 1.00 99.90 188 SER A N 1
ATOM 1310 C CA . SER A 1 196 ? 8.761 43.137 45.334 1.00 103.05 188 SER A CA 1
ATOM 1311 C C . SER A 1 196 ? 8.234 44.027 46.449 1.00 99.65 188 SER A C 1
ATOM 1312 O O . SER A 1 196 ? 7.196 44.677 46.285 1.00 89.76 188 SER A O 1
ATOM 1315 N N . GLU A 1 197 ? 8.944 44.048 47.577 1.00 100.64 189 GLU A N 1
ATOM 1316 C CA . GLU A 1 197 ? 8.550 44.841 48.740 1.00 104.16 189 GLU A CA 1
ATOM 1317 C C . GLU A 1 197 ? 7.138 44.483 49.203 1.00 95.79 189 GLU A C 1
ATOM 1318 O O . GLU A 1 197 ? 6.336 45.355 49.545 1.00 97.79 189 GLU A O 1
ATOM 1320 N N . GLY A 1 198 ? 6.828 43.183 49.205 1.00 87.57 190 GLY A N 1
ATOM 1321 C CA . GLY A 1 198 ? 5.542 42.690 49.654 1.00 100.63 190 GLY A CA 1
ATOM 1322 C C . GLY A 1 198 ? 4.442 42.644 48.603 1.00 98.08 190 GLY A C 1
ATOM 1323 O O . GLY A 1 198 ? 3.405 42.012 48.846 1.00 96.00 190 GLY A O 1
ATOM 1324 N N . LYS A 1 199 ? 4.623 43.285 47.450 1.00 94.50 191 LYS A N 1
ATOM 1325 C CA . LYS A 1 199 ? 3.576 43.375 46.436 1.00 86.69 191 LYS A CA 1
ATOM 1326 C C . LYS A 1 199 ? 3.805 42.329 45.351 1.00 72.17 191 LYS A C 1
ATOM 1327 O O . LYS A 1 199 ? 4.878 42.280 44.738 1.00 69.38 191 LYS A O 1
ATOM 1329 N N . GLU A 1 200 ? 2.795 41.496 45.119 1.00 70.02 192 GLU A N 1
ATOM 1330 C CA . GLU A 1 200 ? 2.886 40.431 44.133 1.00 65.43 192 GLU A CA 1
ATOM 1331 C C . GLU A 1 200 ? 2.648 40.983 42.726 1.00 64.80 192 GLU A C 1
ATOM 1332 O O . GLU A 1 200 ? 1.804 41.860 42.519 1.00 69.21 192 GLU A O 1
ATOM 1338 N N . TYR A 1 201 ? 3.424 40.489 41.767 1.00 60.97 193 TYR A N 1
ATOM 1339 C CA . TYR A 1 201 ? 3.300 40.905 40.379 1.00 59.36 193 TYR A CA 1
ATOM 1340 C C . TYR A 1 201 ? 3.660 39.726 39.494 1.00 59.73 193 TYR A C 1
ATOM 1341 O O . TYR A 1 201 ? 4.132 38.693 39.968 1.00 58.19 193 TYR A O 1
ATOM 1350 N N . LEU A 1 202 ? 3.426 39.893 38.193 1.00 54.05 194 LEU A N 1
ATOM 1351 C CA . LEU A 1 202 ? 3.782 38.896 37.192 1.00 52.65 194 LEU A CA 1
ATOM 1352 C C . LEU A 1 202 ? 5.095 39.303 36.539 1.00 51.44 194 LEU A C 1
ATOM 1353 O O . LEU A 1 202 ? 5.217 40.423 36.028 1.00 57.83 194 LEU A O 1
ATOM 1358 N N . LEU A 1 203 ? 6.064 38.394 36.568 1.00 47.93 195 LEU A N 1
ATOM 1359 C CA . LEU A 1 203 ? 7.355 38.552 35.910 1.00 49.88 195 LEU A CA 1
ATOM 1360 C C . LEU A 1 203 ? 7.308 37.934 34.512 1.00 46.67 195 LEU A C 1
ATOM 1361 O O . LEU A 1 203 ? 6.984 36.753 34.364 1.00 52.57 195 LEU A O 1
ATOM 1366 N N . TYR A 1 204 ? 7.658 38.724 33.502 1.00 58.38 196 TYR A N 1
ATOM 1367 C CA . TYR A 1 204 ? 7.694 38.296 32.110 1.00 51.88 196 TYR A CA 1
ATOM 1368 C C . TYR A 1 204 ? 9.113 38.238 31.562 1.00 58.49 196 TYR A C 1
ATOM 1369 O O . TYR A 1 204 ? 10.036 38.831 32.130 1.00 60.84 196 TYR A O 1
ATOM 1378 N N . PRO A 1 205 ? 9.324 37.509 30.453 1.00 51.08 197 PRO A N 1
ATOM 1379 C CA . PRO A 1 205 ? 10.623 37.555 29.766 1.00 53.29 197 PRO A CA 1
ATOM 1380 C C . PRO A 1 205 ? 11.118 38.961 29.455 1.00 56.46 197 PRO A C 1
ATOM 1381 O O . PRO A 1 205 ? 12.325 39.201 29.514 1.00 58.34 197 PRO A O 1
ATOM 1385 N N . LEU A 1 206 ? 10.231 39.882 29.105 1.00 57.00 198 LEU A N 1
ATOM 1386 C CA . LEU A 1 206 ? 10.559 41.295 28.922 1.00 66.85 198 LEU A CA 1
ATOM 1387 C C . LEU A 1 206 ? 10.177 42.050 30.199 1.00 80.43 198 LEU A C 1
ATOM 1388 O O . LEU A 1 206 ? 8.999 42.336 30.434 1.00 86.08 198 LEU A O 1
ATOM 1393 N N . ALA A 1 207 ? 11.175 42.370 31.028 1.00 76.14 199 ALA A N 1
ATOM 1394 C CA . ALA A 1 207 ? 10.975 43.107 32.272 1.00 85.29 199 ALA A CA 1
ATOM 1395 C C . ALA A 1 207 ? 11.941 44.282 32.351 1.00 88.08 199 ALA A C 1
ATOM 1396 O O . ALA A 1 207 ? 13.113 44.152 31.987 1.00 84.66 199 ALA A O 1
ATOM 1398 N N . ASN A 1 208 ? 11.440 45.413 32.868 1.00 93.82 200 ASN A N 1
ATOM 1399 C CA . ASN A 1 208 ? 12.090 46.731 32.912 1.00 100.13 200 ASN A CA 1
ATOM 1400 C C . ASN A 1 208 ? 13.058 47.004 31.761 1.00 91.83 200 ASN A C 1
ATOM 1401 O O . ASN A 1 208 ? 14.281 46.885 31.916 1.00 75.47 200 ASN A O 1
ATOM 1406 N N . ILE A 1 209 ? 12.511 47.435 30.619 1.00 97.68 201 ILE A N 1
ATOM 1407 C CA . ILE A 1 209 ? 13.311 47.682 29.424 1.00 98.61 201 ILE A CA 1
ATOM 1408 C C . ILE A 1 209 ? 14.198 48.918 29.552 1.00 107.62 201 ILE A C 1
ATOM 1409 O O . ILE A 1 209 ? 15.222 49.008 28.864 1.00 106.63 201 ILE A O 1
ATOM 1411 N N . ASN A 1 210 ? 13.841 49.880 30.404 1.00 116.14 202 ASN A N 1
ATOM 1412 C CA . ASN A 1 210 ? 14.593 51.130 30.546 1.00 123.32 202 ASN A CA 1
ATOM 1413 C C . ASN A 1 210 ? 15.290 51.125 31.904 1.00 122.80 202 ASN A C 1
ATOM 1414 O O . ASN A 1 210 ? 14.688 51.490 32.920 1.00 129.35 202 ASN A O 1
ATOM 1416 N N . SER A 1 211 ? 16.565 50.724 31.916 1.00 109.58 203 SER A N 1
ATOM 1417 C CA . SER A 1 211 ? 17.312 50.601 33.164 1.00 99.05 203 SER A CA 1
ATOM 1418 C C . SER A 1 211 ? 18.812 50.614 32.898 1.00 97.28 203 SER A C 1
ATOM 1419 O O . SER A 1 211 ? 19.300 49.856 32.052 1.00 100.86 203 SER A O 1
ATOM 1422 N N . ASN A 1 212 ? 19.539 51.462 33.638 1.00 95.78 204 ASN A N 1
ATOM 1423 C CA . ASN A 1 212 ? 20.993 51.381 33.749 1.00 88.05 204 ASN A CA 1
ATOM 1424 C C . ASN A 1 212 ? 21.451 50.107 34.464 1.00 86.95 204 ASN A C 1
ATOM 1425 O O . ASN A 1 212 ? 22.663 49.895 34.601 1.00 86.90 204 ASN A O 1
ATOM 1430 N N . GLY A 1 213 ? 20.517 49.271 34.929 1.00 75.70 205 GLY A N 1
ATOM 1431 C CA . GLY A 1 213 ? 20.794 48.019 35.602 1.00 66.83 205 GLY A CA 1
ATOM 1432 C C . GLY A 1 213 ? 20.726 46.786 34.734 1.00 63.75 205 GLY A C 1
ATOM 1433 O O . GLY A 1 213 ? 20.967 45.675 35.219 1.00 59.23 205 GLY A O 1
ATOM 1434 N N . ASN A 1 214 ? 20.389 46.933 33.459 1.00 62.06 206 ASN A N 1
ATOM 1435 C CA . ASN A 1 214 ? 20.492 45.809 32.544 1.00 58.01 206 ASN A CA 1
ATOM 1436 C C . ASN A 1 214 ? 21.907 45.720 32.012 1.00 56.78 206 ASN A C 1
ATOM 1437 O O . ASN A 1 214 ? 22.441 46.704 31.496 1.00 59.56 206 ASN A O 1
ATOM 1442 N N . THR A 1 215 ? 22.507 44.538 32.120 1.00 52.97 207 THR A N 1
ATOM 1443 C CA . THR A 1 215 ? 23.783 44.296 31.461 1.00 51.69 207 THR A CA 1
ATOM 1444 C C . THR A 1 215 ? 23.621 44.405 29.944 1.00 59.87 207 THR A C 1
ATOM 1445 O O . THR A 1 215 ? 22.516 44.367 29.408 1.00 52.47 207 THR A O 1
ATOM 1449 N N . ILE A 1 216 ? 24.760 44.535 29.256 1.00 42.48 208 ILE A N 1
ATOM 1450 C CA . ILE A 1 216 ? 24.792 44.523 27.790 1.00 48.40 208 ILE A CA 1
ATOM 1451 C C . ILE A 1 216 ? 24.057 43.308 27.233 1.00 50.56 208 ILE A C 1
ATOM 1452 O O . ILE A 1 216 ? 23.244 43.421 26.309 1.00 44.36 208 ILE A O 1
ATOM 1457 N N . LEU A 1 217 ? 24.345 42.118 27.773 1.00 40.88 209 LEU A N 1
ATOM 1458 C CA . LEU A 1 217 ? 23.768 40.897 27.216 1.00 41.14 209 LEU A CA 1
ATOM 1459 C C . LEU A 1 217 ? 22.264 40.834 27.457 1.00 45.36 209 LEU A C 1
ATOM 1460 O O . LEU A 1 217 ? 21.497 40.406 26.585 1.00 42.41 209 LEU A O 1
ATOM 1465 N N . LYS A 1 218 ? 21.827 41.257 28.633 1.00 37.10 210 LYS A N 1
ATOM 1466 C CA . LYS A 1 218 ? 20.401 41.317 28.919 1.00 47.74 210 LYS A CA 1
ATOM 1467 C C . LYS A 1 218 ? 19.683 42.243 27.946 1.00 44.45 210 LYS A C 1
ATOM 1468 O O . LYS A 1 218 ? 18.603 41.905 27.440 1.00 45.42 210 LYS A O 1
ATOM 1474 N N . GLU A 1 219 ? 20.271 43.417 27.666 1.00 40.85 211 GLU A N 1
ATOM 1475 C CA . GLU A 1 219 ? 19.680 44.331 26.689 1.00 42.61 211 GLU A CA 1
ATOM 1476 C C . GLU A 1 219 ? 19.594 43.688 25.310 1.00 45.90 211 GLU A C 1
ATOM 1477 O O . GLU A 1 219 ? 18.593 43.841 24.600 1.00 54.16 211 GLU A O 1
ATOM 1483 N N . LEU A 1 220 ? 20.676 43.037 24.875 1.00 45.20 212 LEU A N 1
ATOM 1484 C CA . LEU A 1 220 ? 20.657 42.355 23.580 1.00 44.59 212 LEU A CA 1
ATOM 1485 C C . LEU A 1 220 ? 19.579 41.265 23.520 1.00 47.23 212 LEU A C 1
ATOM 1486 O O . LEU A 1 220 ? 18.937 41.083 22.477 1.00 50.05 212 LEU A O 1
ATOM 1491 N N . LYS A 1 221 ? 19.364 40.525 24.622 1.00 43.89 213 LYS A N 1
ATOM 1492 C CA . LYS A 1 221 ? 18.320 39.499 24.631 1.00 44.73 213 LYS A CA 1
ATOM 1493 C C . LYS A 1 221 ? 16.926 40.113 24.561 1.00 45.32 213 LYS A C 1
ATOM 1494 O O . LYS A 1 221 ? 16.032 39.566 23.902 1.00 46.46 213 LYS A O 1
ATOM 1500 N N . GLN A 1 222 ? 16.711 41.245 25.241 1.00 42.16 214 GLN A N 1
ATOM 1501 C CA . GLN A 1 222 ? 15.415 41.907 25.154 1.00 45.88 214 GLN A CA 1
ATOM 1502 C C . GLN A 1 222 ? 15.116 42.342 23.726 1.00 48.41 214 GLN A C 1
ATOM 1503 O O . GLN A 1 222 ? 13.980 42.212 23.253 1.00 54.02 214 GLN A O 1
ATOM 1509 N N . LYS A 1 223 ? 16.120 42.894 23.040 1.00 47.20 215 LYS A N 1
ATOM 1510 C CA . LYS A 1 223 ? 15.944 43.309 21.646 1.00 48.18 215 LYS A CA 1
ATOM 1511 C C . LYS A 1 223 ? 15.611 42.112 20.764 1.00 47.84 215 LYS A C 1
ATOM 1512 O O . LYS A 1 223 ? 14.740 42.197 19.886 1.00 56.89 215 LYS A O 1
ATOM 1518 N N . THR A 1 224 ? 16.306 40.988 20.985 1.00 47.83 216 THR A N 1
ATOM 1519 C CA . THR A 1 224 ? 15.989 39.740 20.295 1.00 61.19 216 THR A CA 1
ATOM 1520 C C . THR A 1 224 ? 14.525 39.376 20.471 1.00 66.16 216 THR A C 1
ATOM 1521 O O . THR A 1 224 ? 13.836 38.992 19.513 1.00 57.47 216 THR A O 1
ATOM 1525 N N . LEU A 1 225 ? 14.033 39.512 21.695 1.00 52.64 217 LEU A N 1
ATOM 1526 C CA . LEU A 1 225 ? 12.663 39.141 22.001 1.00 54.17 217 LEU A CA 1
ATOM 1527 C C . LEU A 1 225 ? 11.686 40.094 21.329 1.00 55.87 217 LEU A C 1
ATOM 1528 O O . LEU A 1 225 ? 10.706 39.668 20.706 1.00 66.53 217 LEU A O 1
ATOM 1533 N N . ILE A 1 226 ? 11.944 41.398 21.438 1.00 52.61 218 ILE A N 1
ATOM 1534 C CA . ILE A 1 226 ? 11.070 42.376 20.804 1.00 58.66 218 ILE A CA 1
ATOM 1535 C C . ILE A 1 226 ? 11.079 42.193 19.291 1.00 63.94 218 ILE A C 1
ATOM 1536 O O . ILE A 1 226 ? 10.052 42.370 18.626 1.00 67.07 218 ILE A O 1
ATOM 1541 N N . ASP A 1 227 ? 12.229 41.814 18.729 1.00 63.62 219 ASP A N 1
ATOM 1542 C CA . ASP A 1 227 ? 12.411 41.754 17.280 1.00 70.06 219 ASP A CA 1
ATOM 1543 C C . ASP A 1 227 ? 11.972 40.435 16.666 1.00 74.75 219 ASP A C 1
ATOM 1544 O O . ASP A 1 227 ? 12.032 40.303 15.440 1.00 76.52 219 ASP A O 1
ATOM 1549 N N . TRP A 1 228 ? 11.569 39.448 17.468 1.00 67.95 220 TRP A N 1
ATOM 1550 C CA . TRP A 1 228 ? 11.406 38.103 16.925 1.00 79.13 220 TRP A CA 1
ATOM 1551 C C . TRP A 1 228 ? 10.293 38.050 15.882 1.00 89.50 220 TRP A C 1
ATOM 1552 O O . TRP A 1 228 ? 10.477 37.498 14.791 1.00 95.72 220 TRP A O 1
ATOM 1563 N N . LYS A 1 229 ? 9.130 38.623 16.195 1.00 104.57 221 LYS A N 1
ATOM 1564 C CA . LYS A 1 229 ? 8.005 38.603 15.264 1.00 117.03 221 LYS A CA 1
ATOM 1565 C C . LYS A 1 229 ? 8.158 39.588 14.109 1.00 114.25 221 LYS A C 1
ATOM 1566 O O . LYS A 1 229 ? 7.233 39.705 13.300 1.00 125.42 221 LYS A O 1
ATOM 1568 N N . LYS A 1 230 ? 9.290 40.282 14.003 1.00 102.83 222 LYS A N 1
ATOM 1569 C CA . LYS A 1 230 ? 9.473 41.319 12.982 1.00 100.42 222 LYS A CA 1
ATOM 1570 C C . LYS A 1 230 ? 9.652 40.730 11.577 1.00 107.42 222 LYS A C 1
ATOM 1571 O O . LYS A 1 230 ? 9.284 41.351 10.576 1.00 117.69 222 LYS A O 1
#

Solvent-accessible surface area: 11764 Å² total; per-residue (Å²): 128,86,54,70,72,62,40,87,83,72,103,87,102,56,82,63,136,56,52,72,62,78,58,58,28,0,57,62,0,85,15,0,100,151,13,89,65,0,96,33,0,19,87,114,55,94,84,23,0,43,75,16,0,22,56,0,1,32,9,0,50,136,25,87,42,121,98,0,1,50,11,0,16,132,66,9,92,72,6,80,39,1,41,12,41,96,0,53,71,125,8,0,17,18,0,0,44,16,21,88,0,0,37,40,0,16,99,39,65,11,77,17,47,63,68,5,82,15,75,74,120,89,109,155,133,74,42,63,83,104,108,75,61,90,109,76,89,84,56,65,6,5,0,4,5,8,0,4,88,37,68,161,0,36,37,90,0,0,72,26,0,12,123,66,46,5,59,66,77,53,18,4,131,35,115,69,116,64,65,103,99,94,30,89,6,72,27,104,70,104,46,173,66,19,68,128,44,43,74,83,0,8,130,20,13,107,65,119,105,136

Sequence (210 aa):
TEIDDLLRKNNPELQKEWKRTVWTAAISSGVIAYRPPLLERAFREFPMETAKSALNLFVAAHKSKNRQSVDIITQNLKDAKTFPLGQLEEEIVTDILKYPNLLEKLLQTGWNPNLILEWEKHKSLEILIKSNGKEFIEKQETTLLILAMQQNDFIPMETVQILLKYGADPSLGVKRKSEGKEYLLYPLANINSNGNTILKELKQKTLIDWKK

Organism: Leptospira borgpetersenii serovar Hardjo-bovis (strain JB197) (NCBI:txid355277)

B-factor: mean 76.79, std 27.37, range [31.93, 154.91]

Nearest PDB structures (foldseek):
  6ohz-assembly1_A-2  TM=1.005E+00  e=2.620E-33  Leptospira borgpetersenii serovar Hardjo-bovis str. JB197
  6swu-assembly3_E  TM=3.223E-01  e=7.633E+00  Mus musculus
  6j20-assembly1_A  TM=1.816E-01  e=7.633E+00  Homo sapiens

Secondary structure (DSSP, 8-state):
-HHHHHHHH-GGGHHHHHHHHHHHHHHTSGGGGSHHHHHHHHHH-HHHHHHTHHHHHHHHHHTT-HHHHHHHHHH---STTS-TTTB-HHHHHHHTT-HHHHHHHHHTT--TTPPEEEESS------B---S-SSS-EEEE-HHHHHHH-TTS-HHHHHHHHHTT--TT--EEEEETTEEEEE-SS--SS-TTS-HHHHHHHHHHHHTT-

Radius of gyration: 20.82 Å; Cα contacts (8 Å, |Δi|>4): 257; chains: 1; bounding box: 43×67×41 Å

Foldseek 3Di:
DVVVVVCVVDVVCVVVVVVVVLLVCLLQLVLLLPQVSLLVCCVPPVPSNQLNLLNVVVNNVVSVPVSSVVSSLVRHPACPSPPVAFFDPVSLLSCLQNQSSVLSHLVHPDDQQDKHKDADDDDDPDTTDDCPDDPGHIFIDTSLLSQLPDPSGALVSNVSSVVSPNDQADWTWDDDPRDIDTDGSDDDQDDPPQDPRSNVSNCCSVPVVD